Protein AF-A0A7W8VL19-F1 (afdb_monomer)

Radius of gyration: 22.18 Å; Cα contacts (8 Å, |Δi|>4): 598; chains: 1; bounding box: 54×38×77 Å

Nearest PDB structures (foldseek):
  8dba-assembly1_C  TM=4.260E-01  e=3.107E+00  Cereibacter sphaeroides
  1mo6-assembly1_A  TM=2.796E-01  e=3.107E+00  Mycobacterium tuberculosis
  5uyz-assembly1_D  TM=1.773E-01  e=1.493E+00  Homo sapiens
  8dba-assembly1_G  TM=2.409E-01  e=7.767E+00  Cereibacter sphaeroides

Mean predicted aligned error: 8.34 Å

Structure (mmCIF, N/CA/C/O backbone):
data_AF-A0A7W8VL19-F1
#
_entry.id   AF-A0A7W8VL19-F1
#
loop_
_atom_site.group_PDB
_atom_site.id
_atom_site.type_symbol
_atom_site.label_atom_id
_atom_site.label_alt_id
_atom_site.label_comp_id
_atom_site.label_asym_id
_atom_site.label_entity_id
_atom_site.label_seq_id
_atom_site.pdbx_PDB_ins_code
_atom_site.Cartn_x
_atom_site.Cartn_y
_atom_site.Cartn_z
_atom_site.occupancy
_atom_site.B_iso_or_equiv
_atom_site.auth_seq_id
_atom_site.auth_comp_id
_atom_site.auth_asym_id
_atom_site.auth_atom_id
_atom_site.pdbx_PDB_model_num
ATOM 1 N N . MET A 1 1 ? 2.008 2.582 23.473 1.00 73.75 1 MET A N 1
ATOM 2 C CA . MET A 1 1 ? 0.854 2.628 22.548 1.00 73.75 1 MET A CA 1
ATOM 3 C C . MET A 1 1 ? 0.306 4.042 22.503 1.00 73.75 1 MET A C 1
ATOM 5 O O . MET A 1 1 ? 0.001 4.581 23.560 1.00 73.75 1 MET A O 1
ATOM 9 N N . LYS A 1 2 ? 0.207 4.642 21.311 1.00 88.06 2 LYS A N 1
ATOM 10 C CA . LYS A 1 2 ? -0.268 6.025 21.122 1.00 88.06 2 LYS A CA 1
ATOM 11 C C . LYS A 1 2 ? -1.699 6.107 20.578 1.00 88.06 2 LYS A C 1
ATOM 13 O O . LYS A 1 2 ? -2.351 7.129 20.761 1.00 88.06 2 LYS A O 1
ATOM 18 N N . LEU A 1 3 ? -2.169 5.049 19.917 1.00 96.06 3 LEU A N 1
ATOM 19 C CA . LEU A 1 3 ? -3.469 4.977 19.251 1.00 96.06 3 LEU A CA 1
ATOM 20 C C . LEU A 1 3 ? -4.121 3.616 19.519 1.00 96.06 3 LEU A C 1
ATOM 22 O O . LEU A 1 3 ? -3.469 2.582 19.360 1.00 96.06 3 LEU A O 1
ATOM 26 N N . LEU A 1 4 ? -5.394 3.610 19.912 1.00 97.31 4 LEU A N 1
ATOM 27 C CA . LEU A 1 4 ? -6.169 2.394 20.160 1.00 97.31 4 LEU A CA 1
ATOM 28 C C . LEU A 1 4 ? -7.223 2.180 19.070 1.00 97.31 4 LEU A C 1
ATOM 30 O O . LEU A 1 4 ? -7.974 3.090 18.728 1.00 97.31 4 LEU A O 1
ATOM 34 N N . VAL A 1 5 ? -7.333 0.958 18.558 1.00 97.88 5 VAL A N 1
ATOM 35 C CA . VAL A 1 5 ? -8.361 0.602 17.574 1.00 97.88 5 VAL A CA 1
ATOM 36 C C . VAL A 1 5 ? -9.250 -0.494 18.111 1.00 97.88 5 VAL A C 1
ATOM 38 O O . VAL A 1 5 ? -8.765 -1.556 18.502 1.00 97.88 5 VAL A O 1
ATOM 41 N N . TYR A 1 6 ? -10.557 -0.262 18.085 1.00 98.25 6 TYR A N 1
ATOM 42 C CA . TYR A 1 6 ? -11.499 -1.354 18.260 1.00 98.25 6 TYR A CA 1
ATOM 43 C C . TYR A 1 6 ? -11.655 -2.137 16.964 1.00 98.25 6 TYR A C 1
ATOM 45 O O . TYR A 1 6 ? -11.954 -1.552 15.919 1.00 98.25 6 TYR A O 1
ATOM 53 N N . VAL A 1 7 ? -11.542 -3.459 17.067 1.00 98.19 7 VAL A N 1
ATOM 54 C CA . VAL A 1 7 ? -11.954 -4.399 16.024 1.00 98.19 7 VAL A CA 1
ATOM 55 C C . VAL A 1 7 ? -12.760 -5.538 16.653 1.00 98.19 7 VAL A C 1
ATOM 57 O O . VAL A 1 7 ? -12.358 -6.046 17.695 1.00 98.19 7 VAL A O 1
ATOM 60 N N . PRO A 1 8 ? -13.872 -5.990 16.048 1.00 96.75 8 PRO A N 1
ATOM 61 C CA . PRO A 1 8 ? -14.699 -7.051 16.633 1.00 96.75 8 PRO A CA 1
ATOM 62 C C . PRO A 1 8 ? -13.986 -8.410 16.647 1.00 96.75 8 PRO A C 1
ATOM 64 O O . PRO A 1 8 ? -14.242 -9.246 17.507 1.00 96.75 8 PRO A O 1
ATOM 67 N N . LEU A 1 9 ? -13.073 -8.619 15.698 1.00 97.38 9 LEU A N 1
ATOM 68 C CA . LEU A 1 9 ? -12.217 -9.791 15.605 1.00 97.38 9 LEU A CA 1
ATOM 69 C C . LEU A 1 9 ? -10.841 -9.343 15.120 1.00 97.38 9 LEU A C 1
ATOM 71 O O . LEU A 1 9 ? -10.727 -8.714 14.072 1.00 97.38 9 LEU A O 1
ATOM 75 N N . LEU A 1 10 ? -9.793 -9.670 15.874 1.00 97.94 10 LEU A N 1
ATOM 76 C CA . LEU A 1 10 ? -8.425 -9.301 15.525 1.00 97.94 10 LEU A CA 1
ATOM 77 C C . LEU A 1 10 ? -7.753 -10.406 14.699 1.00 97.94 10 LEU A C 1
ATOM 79 O O . LEU A 1 10 ? -7.238 -11.380 15.249 1.00 97.94 10 LEU A O 1
ATOM 83 N N . THR A 1 11 ? -7.715 -10.232 13.378 1.00 98.25 11 THR A N 1
ATOM 84 C CA . THR A 1 11 ? -7.104 -11.187 12.438 1.00 98.25 11 THR A CA 1
ATOM 85 C C . THR A 1 11 ? -5.649 -10.836 12.091 1.00 98.25 11 THR A C 1
ATOM 87 O O . THR A 1 11 ? -5.214 -9.693 12.292 1.00 98.25 11 THR A O 1
ATOM 90 N N . PRO A 1 12 ? -4.869 -11.782 11.528 1.00 98.19 12 PRO A N 1
ATOM 91 C CA . PRO A 1 12 ? -3.540 -11.489 10.991 1.00 98.19 12 PRO A CA 1
ATOM 92 C C . PRO A 1 12 ? -3.544 -10.400 9.905 1.00 98.19 12 PRO A C 1
ATOM 94 O O . PRO A 1 12 ? -2.650 -9.551 9.907 1.00 98.19 12 PRO A O 1
ATOM 97 N N . ARG A 1 13 ? -4.578 -10.356 9.050 1.00 98.38 13 ARG A N 1
ATOM 98 C CA . ARG A 1 13 ? -4.758 -9.336 7.999 1.00 98.38 13 ARG A CA 1
ATOM 99 C C . ARG A 1 13 ? -4.938 -7.936 8.583 1.00 98.38 13 ARG A C 1
ATOM 101 O O . ARG A 1 13 ? -4.255 -7.007 8.158 1.00 98.38 13 ARG A O 1
ATOM 108 N N . ILE A 1 14 ? -5.781 -7.794 9.612 1.00 98.62 14 ILE A N 1
ATOM 109 C CA . ILE A 1 14 ? -5.956 -6.527 10.343 1.00 98.62 14 ILE A CA 1
ATOM 110 C C . ILE A 1 14 ? -4.632 -6.097 10.970 1.00 98.62 14 ILE A C 1
ATOM 112 O O . ILE A 1 14 ? -4.164 -4.991 10.712 1.00 98.62 14 ILE A O 1
ATOM 116 N N . LYS A 1 15 ? -3.983 -6.977 11.747 1.00 98.25 15 LYS A N 1
ATOM 117 C CA . LYS A 1 15 ? -2.690 -6.654 12.372 1.00 98.25 15 LYS A CA 1
ATOM 118 C C . LYS A 1 15 ? -1.673 -6.183 11.336 1.00 98.25 15 LYS A C 1
ATOM 120 O O . LYS A 1 15 ? -0.971 -5.208 11.584 1.00 98.25 15 LYS A O 1
ATOM 125 N N . TYR A 1 16 ? -1.599 -6.860 10.193 1.00 98.62 16 TYR A N 1
ATOM 126 C CA . TYR A 1 16 ? -0.672 -6.540 9.116 1.00 98.62 16 TYR A CA 1
ATOM 127 C C . TYR A 1 16 ? -0.919 -5.149 8.520 1.00 98.62 16 TYR A C 1
ATOM 129 O O . TYR A 1 16 ? -0.022 -4.309 8.551 1.00 98.62 16 TYR A O 1
ATOM 137 N N . VAL A 1 17 ? -2.137 -4.884 8.046 1.00 98.62 17 VAL A N 1
ATOM 138 C CA . VAL A 1 17 ? -2.488 -3.638 7.344 1.00 98.62 17 VAL A CA 1
ATOM 139 C C . VAL A 1 17 ? -2.381 -2.427 8.259 1.00 98.62 17 VAL A C 1
ATOM 141 O O . VAL A 1 17 ? -1.813 -1.404 7.884 1.00 98.62 17 VAL A O 1
ATOM 144 N N . PHE A 1 18 ? -2.902 -2.546 9.479 1.00 98.69 18 PHE A N 1
ATOM 145 C CA . PHE A 1 18 ? -2.854 -1.457 10.445 1.00 98.69 18 PHE A CA 1
ATOM 146 C C . PHE A 1 18 ? -1.419 -1.203 10.913 1.00 98.69 18 PHE A C 1
ATOM 148 O O . PHE A 1 18 ? -1.025 -0.048 11.031 1.00 98.69 18 PHE A O 1
ATOM 155 N N . SER A 1 19 ? -0.601 -2.246 11.109 1.00 98.00 19 SER A N 1
ATOM 156 C CA . SER A 1 19 ? 0.826 -2.037 11.397 1.00 98.00 19 SER A CA 1
ATOM 157 C C . SER A 1 19 ? 1.522 -1.313 10.250 1.00 98.00 19 SER A C 1
ATOM 159 O O . SER A 1 19 ? 2.287 -0.390 10.503 1.00 98.00 19 SER A O 1
ATOM 161 N N . PHE A 1 20 ? 1.229 -1.682 9.003 1.00 98.56 20 PHE A N 1
ATOM 162 C CA . PHE A 1 20 ? 1.838 -1.031 7.852 1.00 98.56 20 PHE A CA 1
ATOM 163 C C . PHE A 1 20 ? 1.470 0.455 7.769 1.00 98.56 20 PHE A C 1
ATOM 165 O O . PHE A 1 20 ? 2.345 1.315 7.724 1.00 98.56 20 PHE A O 1
ATOM 172 N N . ILE A 1 21 ? 0.181 0.790 7.842 1.00 98.69 21 ILE A N 1
ATOM 173 C CA . ILE A 1 21 ? -0.259 2.190 7.786 1.00 98.69 21 ILE A CA 1
ATOM 174 C C . ILE A 1 21 ? 0.276 2.980 8.987 1.00 98.69 21 ILE A C 1
ATOM 176 O O . ILE A 1 21 ? 0.877 4.039 8.817 1.00 98.69 21 ILE A O 1
ATOM 180 N N . PHE A 1 22 ? 0.085 2.493 10.213 1.00 98.06 22 PHE A N 1
ATOM 181 C CA . PHE A 1 22 ? 0.367 3.296 11.402 1.00 98.06 22 PHE A CA 1
ATOM 182 C C . PHE A 1 22 ? 1.832 3.238 11.831 1.00 98.06 22 PHE A C 1
ATOM 184 O O . PHE A 1 22 ? 2.439 4.290 12.031 1.00 98.06 22 PHE A O 1
ATOM 191 N N . ASN A 1 23 ? 2.435 2.053 11.904 1.00 96.44 23 ASN A N 1
ATOM 192 C CA . ASN A 1 23 ? 3.823 1.918 12.347 1.00 96.44 23 ASN A CA 1
ATOM 193 C C . ASN A 1 23 ? 4.802 2.227 11.208 1.00 96.44 23 ASN A C 1
ATOM 195 O O . ASN A 1 23 ? 5.759 2.973 11.416 1.00 96.44 23 ASN A O 1
ATOM 199 N N . ASP A 1 24 ? 4.572 1.687 10.007 1.00 95.56 24 ASP A N 1
ATOM 200 C CA . ASP A 1 24 ? 5.549 1.792 8.917 1.00 95.56 24 ASP A CA 1
ATOM 201 C C . ASP A 1 24 ? 5.391 3.102 8.138 1.00 95.56 24 ASP A C 1
ATOM 203 O O . ASP A 1 24 ? 6.400 3.781 7.893 1.00 95.56 24 ASP A O 1
ATOM 207 N N . ILE A 1 25 ? 4.152 3.504 7.814 1.00 97.12 25 ILE A N 1
ATOM 208 C CA . ILE A 1 25 ? 3.877 4.750 7.094 1.00 97.12 25 ILE A CA 1
ATOM 209 C C . ILE A 1 25 ? 3.850 5.968 8.019 1.00 97.12 25 ILE A C 1
ATOM 211 O O . ILE A 1 25 ? 4.594 6.921 7.804 1.00 97.12 25 ILE A O 1
ATOM 215 N N . LEU A 1 26 ? 3.019 5.948 9.055 1.00 96.75 26 LEU A N 1
ATOM 216 C CA . LEU A 1 26 ? 2.783 7.122 9.897 1.00 96.75 26 LEU A CA 1
ATOM 217 C C . LEU A 1 26 ? 3.714 7.222 11.110 1.00 96.75 26 LEU A C 1
ATOM 219 O O . LEU A 1 26 ? 3.693 8.234 11.811 1.00 96.75 26 LEU A O 1
ATOM 223 N N . LYS A 1 27 ? 4.546 6.201 11.350 1.00 95.56 27 LYS A N 1
ATOM 224 C CA . LYS A 1 27 ? 5.489 6.129 12.475 1.00 95.56 27 LYS A CA 1
ATOM 225 C C . LYS A 1 27 ? 4.823 6.440 13.826 1.00 95.56 27 LYS A C 1
ATOM 227 O O . LYS A 1 27 ? 5.337 7.230 14.622 1.00 95.56 27 LYS A O 1
ATOM 232 N N . THR A 1 28 ? 3.666 5.827 14.072 1.00 95.38 28 THR A N 1
ATOM 233 C CA . THR A 1 28 ? 2.913 5.907 15.327 1.00 95.38 28 THR A CA 1
ATOM 234 C C . THR A 1 28 ? 2.535 4.518 15.824 1.00 95.38 28 THR A C 1
ATOM 236 O O . THR A 1 28 ? 2.167 3.655 15.035 1.00 95.38 28 THR A O 1
ATOM 239 N N . GLU A 1 29 ? 2.629 4.297 17.134 1.00 95.25 29 GLU A N 1
ATOM 240 C CA . GLU A 1 29 ? 2.303 3.007 17.738 1.00 95.25 29 GLU A CA 1
ATOM 241 C C . GLU A 1 29 ? 0.796 2.807 17.849 1.00 95.25 29 GLU A C 1
ATOM 243 O O . GLU A 1 29 ? 0.110 3.536 18.577 1.00 95.25 29 GLU A O 1
ATOM 248 N N . ILE A 1 30 ? 0.317 1.743 17.221 1.00 96.50 30 ILE A N 1
ATOM 249 C CA . ILE A 1 30 ? -1.062 1.284 17.324 1.00 96.50 30 ILE A CA 1
ATOM 250 C C . ILE A 1 30 ? -1.186 0.063 18.238 1.00 96.50 30 ILE A C 1
ATOM 252 O O . ILE A 1 30 ? -0.304 -0.796 18.277 1.00 96.50 30 ILE A O 1
ATOM 256 N N . GLY A 1 31 ? -2.317 -0.064 18.920 1.00 97.50 31 GLY A N 1
ATOM 257 C CA . GLY A 1 31 ? -2.770 -1.359 19.408 1.00 97.50 31 GLY A CA 1
ATOM 258 C C . GLY A 1 31 ? -4.272 -1.532 19.280 1.00 97.50 31 GLY A C 1
ATOM 259 O O . GLY A 1 31 ? -4.982 -0.676 18.752 1.00 97.50 31 GLY A O 1
ATOM 260 N N . PHE A 1 32 ? -4.735 -2.699 19.709 1.00 98.00 32 PHE A N 1
ATOM 261 C CA . PHE A 1 32 ? -6.048 -3.218 19.357 1.00 98.00 32 PHE A CA 1
ATOM 262 C C . PHE A 1 32 ? -6.810 -3.626 20.609 1.00 98.00 32 PHE A C 1
ATOM 264 O O . PHE A 1 32 ? -6.228 -4.206 21.523 1.00 98.00 32 PHE A O 1
ATOM 271 N N . SER A 1 33 ? -8.118 -3.393 20.609 1.00 97.06 33 SER A N 1
ATOM 272 C CA . SER A 1 33 ? -9.040 -3.980 21.574 1.00 97.06 33 SER A CA 1
ATOM 273 C C . SER A 1 33 ? -10.172 -4.693 20.843 1.00 97.06 33 SER A C 1
ATOM 275 O O . SER A 1 33 ? -10.694 -4.196 19.846 1.00 97.06 33 SER A O 1
ATOM 277 N N . VAL A 1 34 ? -10.541 -5.864 21.357 1.00 97.62 34 VAL A N 1
ATOM 278 C CA . VAL A 1 34 ? -11.742 -6.612 20.948 1.00 97.62 34 VAL A CA 1
ATOM 279 C C . VAL A 1 34 ? -12.872 -6.481 21.973 1.00 97.62 34 VAL A C 1
ATOM 281 O O . VAL A 1 34 ? -13.989 -6.934 21.741 1.00 97.62 34 VAL A O 1
ATOM 284 N N . ASN A 1 35 ? -12.599 -5.837 23.112 1.00 96.94 35 ASN A N 1
ATOM 285 C CA . ASN A 1 35 ? -13.546 -5.644 24.198 1.00 96.94 35 ASN A CA 1
ATOM 286 C C . ASN A 1 35 ? -14.113 -4.223 24.140 1.00 96.94 35 ASN A C 1
ATOM 288 O O . ASN A 1 35 ? -13.409 -3.238 24.358 1.00 96.94 35 ASN A O 1
ATOM 292 N N . ILE A 1 36 ? -15.417 -4.119 23.881 1.00 96.12 36 ILE A N 1
ATOM 293 C CA . ILE A 1 36 ? -16.108 -2.830 23.767 1.00 96.12 36 ILE A CA 1
ATOM 294 C C . ILE A 1 36 ? -15.986 -2.014 25.061 1.00 96.12 36 ILE A C 1
ATOM 296 O O . ILE A 1 36 ? -15.777 -0.808 24.988 1.00 96.12 36 ILE A O 1
ATOM 300 N N . ARG A 1 37 ? -16.078 -2.642 26.244 1.00 95.12 37 ARG A N 1
ATOM 301 C CA . ARG A 1 37 ? -16.010 -1.915 27.524 1.00 95.12 37 ARG A CA 1
ATOM 302 C C . ARG A 1 37 ? -14.638 -1.283 27.728 1.00 95.12 37 ARG A C 1
ATOM 304 O O . ARG A 1 37 ? -14.566 -0.096 28.024 1.00 95.12 37 ARG A O 1
ATOM 311 N N . GLU A 1 38 ? -13.574 -2.049 27.500 1.00 94.25 38 GLU A N 1
ATOM 312 C CA . GLU A 1 38 ? -12.193 -1.551 27.581 1.00 94.25 38 GLU A CA 1
ATOM 313 C C . GLU A 1 38 ? -11.944 -0.425 26.573 1.00 94.25 38 GLU A C 1
ATOM 315 O O . GLU A 1 38 ? -11.345 0.595 26.909 1.00 94.25 38 GLU A O 1
ATOM 320 N N . PHE A 1 39 ? -12.439 -0.580 25.340 1.00 96.25 39 PHE A N 1
ATOM 321 C CA . PHE A 1 39 ? -12.317 0.450 24.315 1.00 96.25 39 PHE A CA 1
ATOM 322 C C . PHE A 1 39 ? -13.035 1.744 24.711 1.00 96.25 39 PHE A C 1
ATOM 324 O O . PHE A 1 39 ? -12.442 2.820 24.637 1.00 96.25 39 PHE A O 1
ATOM 331 N N . VAL A 1 40 ? -14.288 1.659 25.166 1.00 94.56 40 VAL A N 1
ATOM 332 C CA . VAL A 1 40 ? -15.090 2.826 25.565 1.00 94.56 40 VAL A CA 1
ATOM 333 C C . VAL A 1 40 ? -14.472 3.537 26.771 1.00 94.56 40 VAL A C 1
ATOM 335 O O . VAL A 1 40 ? -14.394 4.762 26.758 1.00 94.56 40 VAL A O 1
ATOM 338 N N . GLN A 1 41 ? -13.955 2.796 27.755 1.00 94.75 41 GLN A N 1
ATOM 339 C CA . GLN A 1 41 ? -13.314 3.353 28.954 1.00 94.75 41 GLN A CA 1
ATOM 340 C C . GLN A 1 41 ? -11.916 3.943 28.705 1.00 94.75 41 GLN A C 1
ATOM 342 O O . GLN A 1 41 ? -11.399 4.660 29.556 1.00 94.75 41 GLN A O 1
ATOM 347 N N . SER A 1 42 ? -11.279 3.648 27.568 1.00 94.44 42 SER A N 1
ATOM 348 C CA . SER A 1 42 ? -9.935 4.153 27.273 1.00 94.44 42 SER A CA 1
ATOM 349 C C . SER A 1 42 ? -9.922 5.658 26.982 1.00 94.44 42 SER A C 1
ATOM 351 O O . SER A 1 42 ? -10.664 6.135 26.125 1.00 94.44 42 SER A O 1
ATOM 353 N N . GLU A 1 43 ? -9.010 6.381 27.628 1.00 93.75 43 GLU A N 1
ATOM 354 C CA . GLU A 1 43 ? -8.717 7.808 27.396 1.00 93.75 43 GLU A CA 1
ATOM 355 C C . GLU A 1 43 ? -7.767 8.041 26.200 1.00 93.75 43 GLU A C 1
ATOM 357 O O . GLU A 1 43 ? -7.486 9.177 25.821 1.00 93.75 43 GLU A O 1
ATOM 362 N N . LEU A 1 44 ? -7.222 6.974 25.602 1.00 94.81 44 LEU A N 1
ATOM 363 C CA . LEU A 1 44 ? -6.295 7.102 24.478 1.00 94.81 44 LEU A CA 1
ATOM 364 C C . LEU A 1 44 ? -7.012 7.635 23.227 1.00 94.81 44 LEU A C 1
ATOM 366 O O . LEU A 1 44 ? -8.188 7.315 23.018 1.00 94.81 44 LEU A O 1
ATOM 370 N N . PRO A 1 45 ? -6.299 8.350 22.329 1.00 96.62 45 PRO A N 1
ATOM 371 C CA . PRO A 1 45 ? -6.764 8.557 20.963 1.00 96.62 45 PRO A CA 1
ATOM 372 C C . PRO A 1 45 ? -7.211 7.222 20.374 1.00 96.62 45 PRO A C 1
ATOM 374 O O . PRO A 1 45 ? -6.464 6.237 20.427 1.00 96.62 45 PRO A O 1
ATOM 377 N N . LYS A 1 46 ? -8.443 7.168 19.863 1.00 96.44 46 LYS A N 1
ATOM 378 C CA . LYS A 1 46 ? -9.057 5.897 19.486 1.00 96.44 46 LYS A CA 1
ATOM 379 C C . LYS A 1 46 ? -10.054 6.006 18.345 1.00 96.44 46 LYS A C 1
ATOM 381 O O . LYS A 1 46 ? -10.703 7.031 18.163 1.00 96.44 46 LYS A O 1
ATOM 386 N N . PHE A 1 47 ? -10.185 4.935 17.575 1.00 98.00 47 PHE A N 1
ATOM 387 C CA . PHE A 1 47 ? -11.181 4.840 16.511 1.00 98.00 47 PHE A CA 1
ATOM 388 C C . PHE A 1 47 ? -11.684 3.402 16.350 1.00 98.00 47 PHE A C 1
ATOM 390 O O . PHE A 1 47 ? -11.090 2.451 16.861 1.00 98.00 47 PHE A O 1
ATOM 397 N N . CYS A 1 48 ? -12.807 3.243 15.660 1.00 98.06 48 CYS A N 1
ATOM 398 C CA . CYS A 1 48 ? -13.479 1.964 15.472 1.00 98.06 48 CYS A CA 1
ATOM 399 C C . CYS A 1 48 ? -13.334 1.486 14.021 1.00 98.06 48 CYS A C 1
ATOM 401 O O . CYS A 1 48 ? -13.595 2.254 13.093 1.00 98.06 48 CYS A O 1
ATOM 403 N N . TYR A 1 49 ? -12.959 0.219 13.828 1.00 98.56 49 TYR A N 1
ATOM 404 C CA . TYR A 1 49 ? -13.046 -0.471 12.542 1.00 98.56 49 TYR A CA 1
ATOM 405 C C . TYR A 1 49 ? -13.924 -1.721 12.671 1.00 98.56 49 TYR A C 1
ATOM 407 O O . TYR A 1 49 ? -13.517 -2.734 13.242 1.00 98.56 49 TYR A O 1
ATOM 415 N N . ALA A 1 50 ? -15.156 -1.641 12.168 1.00 98.00 50 ALA A N 1
ATOM 416 C CA . ALA A 1 50 ? -16.170 -2.686 12.330 1.00 98.00 50 ALA A CA 1
ATOM 417 C C . ALA A 1 50 ? -17.280 -2.575 11.267 1.00 98.00 50 ALA A C 1
ATOM 419 O O . ALA A 1 50 ? -17.311 -1.638 10.473 1.00 98.00 50 ALA A O 1
ATOM 420 N N . ALA A 1 51 ? -18.222 -3.522 11.243 1.00 97.19 51 ALA A N 1
ATOM 421 C CA . ALA A 1 51 ? -19.382 -3.455 10.342 1.00 97.19 51 ALA A CA 1
ATOM 422 C C . ALA A 1 51 ? -20.370 -2.326 10.712 1.00 97.19 51 ALA A C 1
ATOM 424 O O . ALA A 1 51 ? -21.064 -1.792 9.839 1.00 97.19 51 ALA A O 1
ATOM 425 N N . GLN A 1 52 ? -20.427 -1.970 12.001 1.00 95.94 52 GLN A N 1
ATOM 426 C CA . GLN A 1 52 ? -21.277 -0.927 12.578 1.00 95.94 52 GLN A CA 1
ATOM 427 C C . GLN A 1 52 ? -20.483 -0.111 13.611 1.00 95.94 52 GLN A C 1
ATOM 429 O O . GLN A 1 52 ? -19.578 -0.672 14.234 1.00 95.94 52 GLN A O 1
ATOM 434 N N . PRO A 1 53 ? -20.804 1.181 13.802 1.00 95.31 53 PRO A N 1
ATOM 435 C CA . PRO A 1 53 ? -20.176 1.995 14.836 1.00 95.31 53 PRO A CA 1
ATOM 436 C C . PRO A 1 53 ? -20.565 1.507 16.237 1.00 95.31 53 PRO A C 1
ATOM 438 O O . PRO A 1 53 ? -21.656 0.975 16.436 1.00 95.31 53 PRO A O 1
ATOM 441 N N . ILE A 1 54 ? -19.676 1.719 17.208 1.00 91.25 54 ILE A N 1
ATOM 442 C CA . ILE A 1 54 ? -19.967 1.485 18.633 1.00 91.25 54 ILE A CA 1
ATOM 443 C C . ILE A 1 54 ? -20.660 2.707 19.246 1.00 91.25 54 ILE A C 1
ATOM 445 O O . ILE A 1 54 ? -21.619 2.558 19.999 1.00 91.25 54 ILE A O 1
ATOM 449 N N . GLY A 1 55 ? -20.170 3.903 18.923 1.00 86.44 55 GLY A N 1
ATOM 450 C CA . GLY A 1 55 ? -20.628 5.165 19.487 1.00 86.44 55 GLY A CA 1
ATOM 451 C C . GLY A 1 55 ? -20.301 6.344 18.572 1.00 86.44 55 GLY A C 1
ATOM 452 O O . GLY A 1 55 ? -20.356 6.226 17.347 1.00 86.44 55 GLY A O 1
ATOM 453 N N . GLY A 1 56 ? -19.994 7.495 19.174 1.00 84.19 56 GLY A N 1
ATOM 454 C CA . GLY A 1 56 ? -19.663 8.739 18.466 1.00 84.19 56 GLY A CA 1
ATOM 455 C C . GLY A 1 56 ? -18.196 8.868 18.045 1.00 84.19 56 GLY A C 1
ATOM 456 O O . GLY A 1 56 ? -17.786 9.938 17.600 1.00 84.19 56 GLY A O 1
ATOM 457 N N . GLU A 1 57 ? -17.382 7.827 18.225 1.00 88.75 57 GLU A N 1
ATOM 458 C CA . GLU A 1 57 ? -15.976 7.838 17.834 1.00 88.75 57 GLU A CA 1
ATOM 459 C C . GLU A 1 57 ? -15.802 7.866 16.312 1.00 88.75 57 GLU A C 1
ATOM 461 O O . GLU A 1 57 ? -16.691 7.506 15.537 1.00 88.75 57 GLU A O 1
ATOM 466 N N . LEU A 1 58 ? -14.596 8.234 15.874 1.00 95.94 58 LEU A N 1
ATOM 467 C CA . LEU A 1 58 ? -14.208 8.095 14.477 1.00 95.94 58 LEU A CA 1
ATOM 468 C C . LEU A 1 58 ? -14.392 6.630 14.041 1.00 95.94 58 LEU A C 1
ATOM 470 O O . LEU A 1 58 ? -13.828 5.716 14.647 1.00 95.94 58 LEU A O 1
ATOM 474 N N . PHE A 1 59 ? -15.192 6.409 13.000 1.00 98.19 59 PHE A N 1
ATOM 475 C CA . PHE A 1 59 ? -15.620 5.078 12.576 1.00 98.19 59 PHE A CA 1
ATOM 476 C C . PHE A 1 59 ? -15.268 4.811 11.114 1.00 98.19 59 PHE A C 1
ATOM 478 O O . PHE A 1 59 ? -15.639 5.577 10.225 1.00 98.19 59 PHE A O 1
ATOM 485 N N . PHE A 1 60 ? -14.611 3.682 10.864 1.00 98.62 60 PHE A N 1
ATOM 486 C CA . PHE A 1 60 ? -14.322 3.167 9.532 1.00 98.62 60 PHE A CA 1
ATOM 487 C C . PHE A 1 60 ? -15.059 1.849 9.333 1.00 98.62 60 PHE A C 1
ATOM 489 O O . PHE A 1 60 ? -14.873 0.889 10.085 1.00 98.62 60 PHE A O 1
ATOM 496 N N . LYS A 1 61 ? -15.903 1.795 8.307 1.00 98.62 61 LYS A N 1
ATOM 497 C CA . LYS A 1 61 ? -16.702 0.605 8.037 1.00 98.62 61 LYS A CA 1
ATOM 498 C C . LYS A 1 61 ? -15.869 -0.486 7.373 1.00 98.62 61 LYS A C 1
ATOM 500 O O . LYS A 1 61 ? -15.217 -0.238 6.363 1.00 98.62 61 LYS A O 1
ATOM 505 N N . SER A 1 62 ? -15.950 -1.696 7.920 1.00 98.31 62 SER A N 1
ATOM 506 C CA . SER A 1 62 ? -15.349 -2.891 7.331 1.00 98.31 62 SER A CA 1
ATOM 507 C C . SER A 1 62 ? -16.250 -3.506 6.261 1.00 98.31 62 SER A C 1
ATOM 509 O O . SER A 1 62 ? -17.452 -3.682 6.474 1.00 98.31 62 SER A O 1
ATOM 511 N N . THR A 1 63 ? -15.649 -3.877 5.133 1.00 97.75 63 THR A N 1
ATOM 512 C CA . THR A 1 63 ? -16.261 -4.680 4.061 1.00 97.75 63 THR A CA 1
ATOM 513 C C . THR A 1 63 ? -16.136 -6.186 4.282 1.00 97.75 63 THR A C 1
ATOM 515 O O . THR A 1 63 ? -16.753 -6.953 3.553 1.00 97.75 63 THR A O 1
ATOM 518 N N . GLY A 1 64 ? -15.380 -6.622 5.295 1.00 97.00 64 GLY A N 1
ATOM 519 C CA . GLY A 1 64 ? -15.235 -8.035 5.656 1.00 97.00 64 GLY A CA 1
ATOM 520 C C . GLY A 1 64 ? -13.987 -8.728 5.106 1.00 97.00 64 GLY A C 1
ATOM 521 O O . GLY A 1 64 ? -13.551 -9.692 5.726 1.00 97.00 64 GLY A O 1
ATOM 522 N N . LEU A 1 65 ? -13.327 -8.203 4.063 1.00 98.06 65 LEU A N 1
ATOM 523 C CA . LEU A 1 65 ? -12.141 -8.835 3.448 1.00 98.06 65 LEU A CA 1
ATOM 524 C C . LEU A 1 65 ? -11.030 -9.174 4.462 1.00 98.06 65 LEU A C 1
ATOM 526 O O . LEU A 1 65 ? -10.354 -10.203 4.364 1.00 98.06 65 LEU A O 1
ATOM 530 N N . LEU A 1 66 ? -10.823 -8.305 5.455 1.00 98.44 66 LEU A N 1
ATOM 531 C CA . LEU A 1 66 ? -9.800 -8.509 6.485 1.00 98.44 66 LEU A CA 1
ATOM 532 C C . LEU A 1 66 ? -10.193 -9.561 7.535 1.00 98.44 66 LEU A C 1
ATOM 534 O O . LEU A 1 66 ? -9.347 -9.959 8.332 1.00 98.44 66 LEU A O 1
ATOM 538 N N . LEU A 1 67 ? -11.451 -9.998 7.554 1.00 97.12 67 LEU A N 1
ATOM 539 C CA . LEU A 1 67 ? -11.974 -11.048 8.432 1.00 97.12 67 LEU A CA 1
ATOM 540 C C . LEU A 1 67 ? -11.9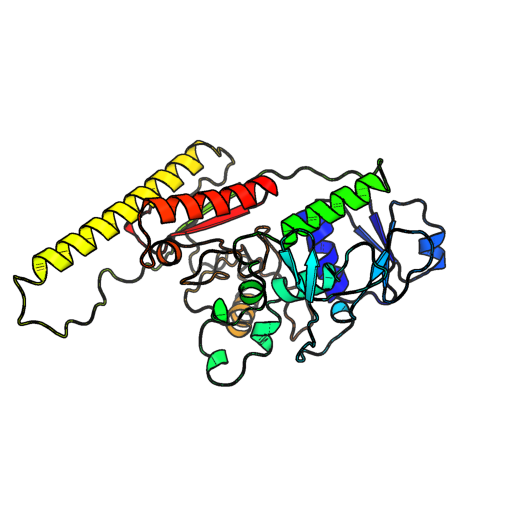68 -12.429 7.763 1.00 97.12 67 LEU A C 1
ATOM 542 O O . LEU A 1 67 ? -12.138 -13.441 8.437 1.00 97.12 67 LEU A O 1
ATOM 546 N N . GLU A 1 68 ? -11.784 -12.477 6.446 1.00 95.88 68 GLU A N 1
ATOM 547 C CA . GLU A 1 68 ? -11.742 -13.721 5.687 1.00 95.88 68 GLU A CA 1
ATOM 548 C C . GLU A 1 68 ? -10.423 -14.476 5.879 1.00 95.88 68 GLU A C 1
ATOM 550 O O . GLU A 1 68 ? -9.364 -13.879 6.066 1.00 95.88 68 GLU A O 1
ATOM 555 N N . HIS A 1 69 ? -10.479 -15.801 5.727 1.00 92.19 69 HIS A N 1
ATOM 556 C CA . HIS A 1 69 ? -9.297 -16.674 5.671 1.00 92.19 69 HIS A CA 1
ATOM 557 C C . HIS A 1 69 ? -9.106 -17.334 4.304 1.00 92.19 69 HIS A C 1
ATOM 559 O O . HIS A 1 69 ? -8.001 -17.742 3.956 1.00 92.19 69 HIS A O 1
ATOM 565 N N . LYS A 1 70 ? -10.177 -17.443 3.511 1.00 93.62 70 LYS A N 1
ATOM 566 C CA . LYS A 1 70 ? -10.113 -18.015 2.166 1.00 93.62 70 LYS A CA 1
ATOM 567 C C . LYS A 1 70 ? -9.643 -16.958 1.167 1.00 93.62 70 LYS A C 1
ATOM 569 O O . LYS A 1 70 ? -9.790 -15.757 1.392 1.00 93.62 70 LYS A O 1
ATOM 574 N N . ILE A 1 71 ? -9.051 -17.434 0.078 1.00 94.81 71 ILE A N 1
ATOM 575 C CA . ILE A 1 71 ? -8.759 -16.628 -1.105 1.00 94.81 71 ILE A CA 1
ATOM 576 C C . ILE A 1 71 ? -9.870 -16.937 -2.104 1.00 94.81 71 ILE A C 1
ATOM 578 O O . ILE A 1 71 ? -10.018 -18.089 -2.512 1.00 94.81 71 ILE A O 1
ATOM 582 N N . ALA A 1 72 ? -10.677 -15.939 -2.435 1.00 95.44 72 ALA A N 1
ATOM 583 C CA . ALA A 1 72 ? -11.826 -16.070 -3.320 1.00 95.44 72 ALA A CA 1
ATOM 584 C C . ALA A 1 72 ? -12.046 -14.762 -4.081 1.00 95.44 72 ALA A C 1
ATOM 586 O O . ALA A 1 72 ? -11.608 -13.705 -3.628 1.00 95.44 72 ALA A O 1
ATOM 587 N N . GLU A 1 73 ? -12.720 -14.835 -5.226 1.00 95.69 73 GLU A N 1
ATOM 588 C CA . GLU A 1 73 ? -13.115 -13.640 -5.971 1.00 95.69 73 GLU A CA 1
ATOM 589 C C . GLU A 1 73 ? -13.918 -12.679 -5.089 1.00 95.69 73 GLU A C 1
ATOM 591 O O . GLU A 1 73 ? -14.729 -13.093 -4.261 1.00 95.69 73 GLU A O 1
ATOM 596 N N . GLN A 1 74 ? -13.646 -11.387 -5.255 1.00 96.31 74 GLN A N 1
ATOM 597 C CA . GLN A 1 74 ? -14.210 -10.321 -4.437 1.00 96.31 74 GLN A CA 1
ATOM 598 C C . GLN A 1 74 ? -15.139 -9.462 -5.293 1.00 96.31 74 GLN A C 1
ATOM 600 O O . GLN A 1 74 ? -14.739 -8.966 -6.347 1.00 96.31 74 GLN A O 1
ATOM 605 N N . GLU A 1 75 ? -16.359 -9.217 -4.818 1.00 94.75 75 GLU A N 1
ATOM 606 C CA . GLU A 1 75 ? -17.275 -8.255 -5.440 1.00 94.75 75 GLU A CA 1
ATOM 607 C C . GLU A 1 75 ? -16.903 -6.821 -5.036 1.00 94.75 75 GLU A C 1
ATOM 609 O O . GLU A 1 75 ? -17.470 -6.218 -4.119 1.00 94.75 75 GLU A O 1
ATOM 614 N N . ILE A 1 76 ? -15.906 -6.255 -5.715 1.00 97.44 76 ILE A N 1
ATOM 615 C CA . ILE A 1 76 ? -15.361 -4.943 -5.363 1.00 97.44 76 ILE A CA 1
ATOM 616 C C . ILE A 1 76 ? -16.232 -3.827 -5.943 1.00 97.44 76 ILE A C 1
ATOM 618 O O . ILE A 1 76 ? -16.134 -3.459 -7.113 1.00 97.44 76 ILE A O 1
ATOM 622 N N . LYS A 1 77 ? -17.056 -3.225 -5.085 1.00 98.12 77 LYS A N 1
ATOM 623 C CA . LYS A 1 77 ? -17.793 -1.993 -5.405 1.00 98.12 77 LYS A CA 1
ATOM 624 C C . LYS A 1 77 ? -16.859 -0.787 -5.363 1.00 98.12 77 LYS A C 1
ATOM 626 O O . LYS A 1 77 ? -15.999 -0.702 -4.491 1.00 98.12 77 LYS A O 1
ATOM 631 N N . THR A 1 78 ? -17.058 0.171 -6.262 1.00 98.44 78 THR A N 1
ATOM 632 C CA . THR A 1 78 ? -16.236 1.389 -6.352 1.00 98.44 78 THR A CA 1
ATOM 633 C C . THR A 1 78 ? -17.037 2.644 -6.032 1.00 98.44 78 THR A C 1
ATOM 635 O O . THR A 1 78 ? -18.234 2.686 -6.301 1.00 98.44 78 THR A O 1
ATOM 638 N N . THR A 1 79 ? -16.368 3.683 -5.542 1.00 98.50 79 THR A N 1
ATOM 639 C CA . THR A 1 79 ? -16.933 5.027 -5.339 1.00 98.50 79 THR A CA 1
ATOM 640 C C . THR A 1 79 ? -15.925 6.090 -5.768 1.00 98.50 79 THR A C 1
ATOM 642 O O . THR A 1 79 ? -14.766 5.774 -6.040 1.00 98.50 79 THR A O 1
ATOM 645 N N . THR A 1 80 ? -16.346 7.349 -5.824 1.00 97.44 80 THR A N 1
ATOM 646 C CA . THR A 1 80 ? -15.444 8.494 -5.961 1.00 97.44 80 THR A CA 1
ATOM 647 C C . THR A 1 80 ? -14.960 8.974 -4.595 1.00 97.44 80 THR A C 1
ATOM 649 O O . THR A 1 80 ? -15.675 8.888 -3.591 1.00 97.44 80 THR A O 1
ATOM 652 N N . PHE A 1 81 ? -13.724 9.460 -4.553 1.00 95.88 81 PHE A N 1
ATOM 653 C CA . PHE A 1 81 ? -13.126 10.112 -3.398 1.00 95.88 81 PHE A CA 1
ATOM 654 C C . PHE A 1 81 ? -12.170 11.207 -3.887 1.00 95.88 81 PHE A C 1
ATOM 656 O O . PHE A 1 81 ? -11.087 10.915 -4.395 1.00 95.88 81 PHE A O 1
ATOM 663 N N . GLY A 1 82 ? -12.607 12.465 -3.776 1.00 91.69 82 GLY A N 1
ATOM 664 C CA . GLY A 1 82 ? -12.009 13.558 -4.546 1.00 91.69 82 GLY A CA 1
ATOM 665 C C . GLY A 1 82 ? -12.166 13.284 -6.043 1.00 91.69 82 GLY A C 1
ATOM 666 O O . GLY A 1 82 ? -13.236 12.854 -6.477 1.00 91.69 82 GLY A O 1
ATOM 667 N N . ASP A 1 83 ? -11.079 13.447 -6.792 1.00 90.00 83 ASP A N 1
ATOM 668 C CA . ASP A 1 83 ? -11.030 13.174 -8.235 1.00 90.00 83 ASP A CA 1
ATOM 669 C C . ASP A 1 83 ? -10.690 11.708 -8.566 1.00 90.00 83 ASP A C 1
ATOM 671 O O . ASP A 1 83 ? -10.695 11.305 -9.728 1.00 90.00 83 ASP A O 1
ATOM 675 N N . ALA A 1 84 ? -10.402 10.885 -7.552 1.00 93.75 84 ALA A N 1
ATOM 676 C CA . ALA A 1 84 ? -10.007 9.493 -7.730 1.00 93.75 84 ALA A CA 1
ATOM 677 C C . ALA A 1 84 ? -11.192 8.527 -7.593 1.00 93.75 84 ALA A C 1
ATOM 679 O O . ALA A 1 84 ? -12.116 8.729 -6.798 1.00 93.75 84 ALA A O 1
ATOM 680 N N . LYS A 1 85 ? -11.122 7.405 -8.318 1.00 97.81 85 LYS A N 1
ATOM 681 C CA . LYS A 1 85 ? -12.019 6.261 -8.131 1.00 97.81 85 LYS A CA 1
ATOM 682 C C . LYS A 1 85 ? -11.362 5.250 -7.194 1.00 97.81 85 LYS A C 1
ATOM 684 O O . LYS A 1 85 ? -10.240 4.818 -7.434 1.00 97.81 85 LYS A O 1
ATOM 689 N N . VAL A 1 86 ? -12.058 4.852 -6.133 1.00 98.38 86 VAL A N 1
ATOM 690 C CA . VAL A 1 86 ? -11.518 3.981 -5.075 1.00 98.38 86 VAL A CA 1
ATOM 691 C C . VAL A 1 86 ? -12.347 2.699 -4.912 1.00 98.38 86 VAL A C 1
ATOM 693 O O . VAL A 1 86 ? -13.565 2.729 -5.127 1.00 98.38 86 VAL A O 1
ATOM 696 N N . PRO A 1 87 ? -11.714 1.560 -4.568 1.00 98.56 87 PRO A N 1
ATOM 697 C CA . PRO A 1 87 ? -12.396 0.277 -4.396 1.00 98.56 87 PRO A CA 1
ATOM 698 C C . PRO A 1 87 ? -12.984 0.124 -2.988 1.00 98.56 87 PRO A C 1
ATOM 700 O O . PRO A 1 87 ? -12.677 0.911 -2.104 1.00 98.56 87 PRO A O 1
ATOM 703 N N . PHE A 1 88 ? -13.773 -0.930 -2.763 1.00 98.56 88 PHE A N 1
ATOM 704 C CA . PHE A 1 88 ? -14.393 -1.266 -1.473 1.00 98.56 88 PHE A CA 1
ATOM 705 C C . PHE A 1 88 ? -15.325 -0.171 -0.931 1.00 98.56 88 PHE A C 1
ATOM 707 O O . PHE A 1 88 ? -15.242 0.216 0.232 1.00 98.56 88 PHE A O 1
ATOM 714 N N . ALA A 1 89 ? -16.222 0.338 -1.777 1.00 98.69 89 ALA A N 1
ATOM 715 C CA . ALA A 1 89 ? -17.189 1.370 -1.406 1.00 98.69 89 ALA A CA 1
ATOM 716 C C . ALA A 1 89 ? -18.053 0.977 -0.191 1.00 98.69 89 ALA A C 1
ATOM 718 O O . ALA A 1 89 ? -18.602 -0.125 -0.124 1.00 98.69 89 ALA A O 1
ATOM 719 N N . VAL A 1 90 ? -18.226 1.917 0.741 1.00 98.50 90 VAL A N 1
ATOM 720 C CA . VAL A 1 90 ? -19.052 1.777 1.947 1.00 98.50 90 VAL A CA 1
ATOM 721 C C . VAL A 1 90 ? -19.872 3.043 2.198 1.00 98.50 90 VAL A C 1
ATOM 723 O O . VAL A 1 90 ? -19.548 4.131 1.736 1.00 98.50 90 VAL A O 1
ATOM 726 N N . GLN A 1 91 ? -20.943 2.912 2.977 1.00 97.25 91 GLN A N 1
ATOM 727 C CA . GLN A 1 91 ? -21.760 4.038 3.435 1.00 97.25 91 GLN A CA 1
ATOM 728 C C . GLN A 1 91 ? -21.663 4.183 4.954 1.00 97.25 91 GLN A C 1
ATOM 730 O O . GLN A 1 91 ? -21.391 3.203 5.652 1.00 97.25 91 GLN A O 1
ATOM 735 N N . LYS A 1 92 ? -21.971 5.384 5.466 1.00 95.94 92 LYS A N 1
ATOM 736 C CA . LYS A 1 92 ? -21.995 5.693 6.910 1.00 95.94 92 LYS A CA 1
ATOM 737 C C . LYS A 1 92 ? -20.656 5.381 7.595 1.00 95.94 92 LYS A C 1
ATOM 739 O O . LYS A 1 92 ? -20.610 4.701 8.611 1.00 95.94 92 LYS A O 1
ATOM 744 N N . SER A 1 93 ? -19.571 5.844 6.989 1.00 97.75 93 SER A N 1
ATOM 745 C CA . SER A 1 93 ? -18.183 5.644 7.411 1.00 97.75 93 SER A CA 1
ATOM 746 C C . SER A 1 93 ? -17.440 6.968 7.255 1.00 97.75 93 SER A C 1
ATOM 748 O O . SER A 1 93 ? -17.855 7.809 6.457 1.00 97.75 93 SER A O 1
ATOM 750 N N . ALA A 1 94 ? -16.350 7.162 7.994 1.00 97.81 94 ALA A N 1
ATOM 751 C CA . ALA A 1 94 ? -15.549 8.381 7.927 1.00 97.81 94 ALA A CA 1
ATOM 752 C C . ALA A 1 94 ? -14.888 8.592 6.549 1.00 97.81 94 ALA A C 1
ATOM 754 O O . ALA A 1 94 ? -14.603 9.724 6.167 1.00 97.81 94 ALA A O 1
ATOM 755 N N . LEU A 1 95 ? -14.681 7.508 5.795 1.00 98.19 95 LEU A N 1
ATOM 756 C CA . LEU A 1 95 ? -14.328 7.519 4.374 1.00 98.19 95 LEU A CA 1
ATOM 757 C C . LEU A 1 95 ? -15.406 6.784 3.567 1.00 98.19 95 LEU A C 1
ATOM 759 O O . LEU A 1 95 ? -15.997 5.833 4.090 1.00 98.19 95 LEU A O 1
ATOM 763 N N . PRO A 1 96 ? -15.634 7.151 2.290 1.00 98.31 96 PRO A N 1
ATOM 764 C CA . PRO A 1 96 ? -16.653 6.514 1.452 1.00 98.31 96 PRO A CA 1
ATOM 765 C C . PRO A 1 96 ? -16.253 5.101 0.986 1.00 98.31 96 PRO A C 1
ATOM 767 O O . PRO A 1 96 ? -16.984 4.452 0.243 1.00 98.31 96 PRO A O 1
ATOM 770 N N . PHE A 1 97 ? -15.095 4.603 1.414 1.00 98.81 97 PHE A N 1
ATOM 771 C CA . PHE A 1 97 ? -14.580 3.280 1.097 1.00 98.81 97 PHE A CA 1
ATOM 772 C C . PHE A 1 97 ? -13.824 2.682 2.288 1.00 98.81 97 PHE A C 1
ATOM 774 O O . PHE A 1 97 ? -13.356 3.404 3.174 1.00 98.81 97 PHE A O 1
ATOM 781 N N . ASP A 1 98 ? -13.707 1.358 2.312 1.00 98.81 98 ASP A N 1
ATOM 782 C CA . ASP A 1 98 ? -12.884 0.637 3.278 1.00 98.81 98 ASP A CA 1
ATOM 783 C C . ASP A 1 98 ? -11.413 0.707 2.854 1.00 98.81 98 ASP A C 1
ATOM 785 O O . ASP A 1 98 ? -10.882 -0.145 2.137 1.00 98.81 98 ASP A O 1
ATOM 789 N N . VAL A 1 99 ? -10.755 1.768 3.318 1.00 98.81 99 VAL A N 1
ATOM 790 C CA . VAL A 1 99 ? -9.338 2.051 3.065 1.00 98.81 99 VAL A CA 1
ATOM 791 C C . VAL A 1 99 ? -8.408 0.919 3.510 1.00 98.81 99 VAL A C 1
ATOM 793 O O . VAL A 1 99 ? -7.373 0.685 2.882 1.00 98.81 99 VAL A O 1
ATOM 796 N N . PHE A 1 100 ? -8.772 0.178 4.560 1.00 98.88 100 PHE A N 1
ATOM 797 C CA . PHE A 1 100 ? -7.948 -0.902 5.096 1.00 98.88 100 PHE A CA 1
ATOM 798 C C . PHE A 1 100 ? -8.072 -2.167 4.235 1.00 98.88 100 PHE A C 1
ATOM 800 O O . PHE A 1 100 ? -7.057 -2.795 3.926 1.00 98.88 100 PHE A O 1
ATOM 807 N N . ALA A 1 101 ? -9.277 -2.508 3.769 1.00 98.81 101 ALA A N 1
ATOM 808 C CA . ALA A 1 101 ? -9.468 -3.574 2.782 1.00 98.81 101 ALA A CA 1
ATOM 809 C C . ALA A 1 101 ? -8.788 -3.245 1.443 1.00 98.81 101 ALA A C 1
ATOM 811 O O . ALA A 1 101 ? -8.065 -4.086 0.906 1.00 98.81 101 ALA A O 1
ATOM 812 N N . ALA A 1 102 ? -8.934 -2.010 0.951 1.00 98.81 102 ALA A N 1
ATOM 813 C CA . ALA A 1 102 ? -8.267 -1.546 -0.267 1.00 98.81 102 ALA A CA 1
ATOM 814 C C . ALA A 1 102 ? -6.738 -1.674 -0.168 1.00 98.81 102 ALA A C 1
ATOM 816 O O . ALA A 1 102 ? -6.097 -2.244 -1.052 1.00 98.81 102 ALA A O 1
ATOM 817 N N . THR A 1 103 ? -6.167 -1.217 0.951 1.00 98.88 103 THR A N 1
ATOM 818 C CA . THR A 1 103 ? -4.732 -1.341 1.241 1.00 98.88 103 THR A CA 1
ATOM 819 C C . THR A 1 103 ? -4.285 -2.801 1.232 1.00 98.88 103 THR A C 1
ATOM 821 O O . THR A 1 103 ? -3.301 -3.142 0.580 1.00 98.88 103 THR A O 1
ATOM 824 N N . PHE A 1 104 ? -5.014 -3.689 1.913 1.00 98.75 104 PHE A N 1
ATOM 825 C CA . PHE A 1 104 ? -4.676 -5.111 1.940 1.00 98.75 104 PHE A CA 1
ATOM 826 C C . PHE A 1 104 ? -4.692 -5.750 0.557 1.00 98.75 104 PHE A C 1
ATOM 828 O O . PHE A 1 104 ? -3.767 -6.486 0.211 1.00 98.75 104 PHE A O 1
ATOM 835 N N . TYR A 1 105 ? -5.731 -5.466 -0.228 1.00 98.56 105 TYR A N 1
ATOM 836 C CA . TYR A 1 105 ? -5.905 -6.019 -1.565 1.00 98.56 105 TYR A CA 1
ATOM 837 C C . TYR A 1 105 ? -4.719 -5.662 -2.473 1.00 98.56 105 TYR A C 1
ATOM 839 O O . TYR A 1 105 ? -4.179 -6.530 -3.163 1.00 98.56 105 TYR A O 1
ATOM 847 N N . PHE A 1 106 ? -4.259 -4.408 -2.412 1.00 98.38 106 PHE A N 1
ATOM 848 C CA . PHE A 1 106 ? -3.108 -3.934 -3.182 1.00 98.38 106 PHE A CA 1
ATOM 849 C C . PHE A 1 106 ? -1.772 -4.477 -2.660 1.00 98.38 106 PHE A C 1
ATOM 851 O O . PHE A 1 106 ? -1.006 -5.017 -3.456 1.00 98.38 106 PHE A O 1
ATOM 858 N N . LEU A 1 107 ? -1.502 -4.421 -1.350 1.00 97.81 107 LEU A N 1
ATOM 859 C CA . LEU A 1 107 ? -0.227 -4.889 -0.778 1.00 97.81 107 LEU A CA 1
ATOM 860 C C . LEU A 1 107 ? -0.005 -6.388 -0.955 1.00 97.81 107 LEU A C 1
ATOM 862 O O . LEU A 1 107 ? 1.099 -6.832 -1.268 1.00 97.81 107 LEU A O 1
ATOM 866 N N . SER A 1 108 ? -1.057 -7.180 -0.746 1.00 96.94 108 SER A N 1
ATOM 867 C CA . SER A 1 108 ? -0.983 -8.636 -0.888 1.00 96.94 108 SER A CA 1
ATOM 868 C C . SER A 1 108 ? -0.974 -9.092 -2.346 1.00 96.94 108 SER A C 1
ATOM 870 O O . SER A 1 108 ? -0.742 -10.273 -2.604 1.00 96.94 108 SER A O 1
ATOM 872 N N . ARG A 1 109 ? -1.215 -8.172 -3.298 1.00 96.00 109 ARG A N 1
ATOM 873 C CA . ARG A 1 109 ? -1.461 -8.481 -4.713 1.00 96.00 109 ARG A CA 1
ATOM 874 C C . ARG A 1 109 ? -2.541 -9.560 -4.849 1.00 96.00 109 ARG A C 1
ATOM 876 O O . ARG A 1 109 ? -2.369 -10.530 -5.582 1.00 96.00 109 ARG A O 1
ATOM 883 N N . TYR A 1 110 ? -3.643 -9.390 -4.112 1.00 97.00 110 TYR A N 1
ATOM 884 C CA . TYR A 1 110 ? -4.697 -10.396 -3.937 1.00 97.00 110 TYR A CA 1
ATOM 885 C C . TYR A 1 110 ? -5.204 -10.959 -5.274 1.00 97.00 110 TYR A C 1
ATOM 887 O O . TYR A 1 110 ? -5.329 -12.170 -5.438 1.00 97.00 110 TYR A O 1
ATOM 895 N N . GLU A 1 111 ? -5.411 -10.082 -6.259 1.00 94.69 111 GLU A N 1
ATOM 896 C CA . GLU A 1 111 ? -5.821 -10.430 -7.628 1.00 94.69 111 GLU A CA 1
ATOM 897 C C . GLU A 1 111 ? -4.885 -11.429 -8.329 1.00 94.69 111 GLU A C 1
ATOM 899 O O . GLU A 1 111 ? -5.342 -12.298 -9.069 1.00 94.69 111 GLU A O 1
ATOM 904 N N . GLU A 1 112 ? -3.579 -11.387 -8.054 1.00 94.06 112 GLU A N 1
ATOM 905 C CA . GLU A 1 112 ? -2.611 -12.276 -8.705 1.00 94.06 112 GLU A CA 1
ATOM 906 C C . GLU A 1 112 ? -2.705 -13.721 -8.189 1.00 94.06 112 GLU A C 1
ATOM 908 O O . GLU A 1 112 ? -2.323 -14.655 -8.892 1.00 94.06 112 GLU A O 1
ATOM 913 N N . TYR A 1 113 ? -3.266 -13.937 -6.993 1.00 93.06 113 TYR A N 1
ATOM 914 C CA . TYR A 1 113 ? -3.544 -15.283 -6.479 1.00 93.06 113 TYR A CA 1
ATOM 915 C C . TYR A 1 113 ? -4.744 -15.939 -7.169 1.00 93.06 113 TYR A C 1
ATOM 917 O O . TYR A 1 113 ? -4.828 -17.169 -7.211 1.00 93.06 113 TYR A O 1
ATOM 925 N N . LEU A 1 114 ? -5.656 -15.128 -7.709 1.00 92.19 114 LEU A N 1
ATOM 926 C CA . LEU A 1 114 ? -6.850 -15.579 -8.423 1.00 92.19 114 LEU A CA 1
ATOM 927 C C . LEU A 1 114 ? -6.586 -15.827 -9.915 1.00 92.19 114 LEU A C 1
ATOM 929 O O . LEU A 1 114 ? -7.419 -16.426 -10.590 1.00 92.19 114 LEU A O 1
ATOM 933 N N . ALA A 1 115 ? -5.422 -15.416 -10.431 1.00 86.69 115 ALA A N 1
ATOM 934 C CA . ALA A 1 115 ? -5.053 -15.621 -11.826 1.00 86.69 115 ALA A CA 1
ATOM 935 C C . ALA A 1 115 ? -5.181 -17.102 -12.233 1.00 86.69 115 ALA A C 1
ATOM 937 O O . ALA A 1 115 ? -4.654 -18.001 -11.570 1.00 86.69 115 ALA A O 1
ATOM 938 N N . ALA A 1 116 ? -5.862 -17.365 -13.350 1.00 77.31 116 ALA A N 1
ATOM 939 C CA . ALA A 1 116 ? -6.151 -18.710 -13.844 1.00 77.31 116 ALA A CA 1
ATOM 940 C C . ALA A 1 116 ? -5.376 -19.051 -15.132 1.00 77.31 116 ALA A C 1
ATOM 942 O O . ALA A 1 116 ? -4.841 -18.182 -15.820 1.00 77.31 116 ALA A O 1
ATOM 943 N N . GLY A 1 117 ? -5.315 -20.346 -15.463 1.00 74.94 117 GLY A N 1
ATOM 944 C CA . GLY A 1 117 ? -4.755 -20.841 -16.727 1.00 74.94 117 GLY A CA 1
ATOM 945 C C . GLY A 1 117 ? -3.320 -20.376 -17.011 1.00 74.94 117 GLY A C 1
ATOM 946 O O . GLY A 1 117 ? -2.458 -20.399 -16.128 1.00 74.94 117 GLY A O 1
ATOM 947 N N . ASN A 1 118 ? -3.078 -19.942 -18.252 1.00 67.31 118 ASN A N 1
ATOM 948 C CA . ASN A 1 118 ? -1.763 -19.507 -18.740 1.00 67.31 118 ASN A CA 1
ATOM 949 C C . ASN A 1 118 ? -1.209 -18.280 -17.994 1.00 67.31 118 ASN A C 1
ATOM 951 O O . ASN A 1 118 ? 0.008 -18.096 -17.948 1.00 67.31 118 ASN A O 1
ATOM 955 N N . GLN A 1 119 ? -2.070 -17.482 -17.353 1.00 77.12 119 GLN A N 1
ATOM 956 C CA . GLN A 1 119 ? -1.652 -16.296 -16.606 1.00 77.12 119 GLN A CA 1
ATOM 957 C C . GLN A 1 119 ? -0.782 -16.647 -15.386 1.00 77.12 119 GLN A C 1
ATOM 959 O O . GLN A 1 119 ? 0.050 -15.844 -14.980 1.00 77.12 119 GLN A O 1
ATOM 964 N N . LYS A 1 120 ? -0.881 -17.873 -14.844 1.00 76.00 120 LYS A N 1
ATOM 965 C CA . LYS A 1 120 ? -0.034 -18.354 -13.728 1.00 76.00 120 LYS A CA 1
ATOM 966 C C . LYS A 1 120 ? 1.443 -18.558 -14.086 1.00 76.00 120 LYS A C 1
ATOM 968 O O . LYS A 1 120 ? 2.250 -18.841 -13.193 1.00 76.00 120 LYS A O 1
ATOM 973 N N . SER A 1 121 ? 1.777 -18.516 -15.374 1.00 79.38 121 SER A N 1
ATOM 974 C CA . SER A 1 121 ? 3.130 -18.745 -15.893 1.00 79.38 121 SER A CA 1
ATOM 975 C C . SER A 1 121 ? 3.731 -17.494 -16.535 1.00 79.38 121 SER A C 1
ATOM 977 O O . SER A 1 121 ? 4.849 -17.555 -17.036 1.00 79.38 121 SER A O 1
ATOM 979 N N . MET A 1 122 ? 3.007 -16.371 -16.513 1.00 83.62 122 MET A N 1
ATOM 980 C CA . MET A 1 122 ? 3.412 -15.102 -17.113 1.00 83.62 122 MET A CA 1
ATOM 981 C C . MET A 1 122 ? 3.337 -13.977 -16.072 1.00 83.62 122 MET A C 1
ATOM 983 O O . MET A 1 122 ? 2.471 -14.025 -15.195 1.00 83.62 122 MET A O 1
ATOM 987 N N . PRO A 1 123 ? 4.204 -12.950 -16.152 1.00 86.19 123 PRO A N 1
ATOM 988 C CA . PRO A 1 123 ? 4.079 -11.771 -15.301 1.00 86.19 123 PRO A CA 1
ATOM 989 C C . PRO A 1 123 ? 2.682 -11.147 -15.411 1.00 86.19 123 PRO A C 1
ATOM 991 O O . PRO A 1 123 ? 2.117 -11.082 -16.504 1.00 86.19 123 PRO A O 1
ATOM 994 N N . TYR A 1 124 ? 2.128 -10.698 -14.283 1.00 89.94 124 TYR A N 1
ATOM 995 C CA . TYR A 1 124 ? 0.793 -10.103 -14.236 1.00 89.94 124 TYR A CA 1
ATOM 996 C C . TYR A 1 124 ? 0.780 -8.733 -14.947 1.00 89.94 124 TYR A C 1
ATOM 998 O O . TYR A 1 124 ? 1.538 -7.848 -14.533 1.00 89.94 124 TYR A O 1
ATOM 1006 N N . PRO A 1 125 ? -0.030 -8.538 -16.008 1.00 91.56 125 PRO A N 1
ATOM 1007 C CA . PRO A 1 125 ? -0.093 -7.277 -16.744 1.00 91.56 125 PRO A CA 1
ATOM 1008 C C . PRO A 1 125 ? -0.655 -6.147 -15.885 1.00 91.56 125 PRO A C 1
ATOM 1010 O O . PRO A 1 125 ? -1.544 -6.365 -15.060 1.00 91.56 125 PRO A O 1
ATOM 1013 N N . ALA A 1 126 ? -0.177 -4.925 -16.113 1.00 93.12 126 ALA A N 1
ATOM 1014 C CA . ALA A 1 126 ? -0.693 -3.754 -15.412 1.00 93.12 126 ALA A CA 1
ATOM 1015 C C . ALA A 1 126 ? -2.172 -3.539 -15.742 1.00 93.12 126 ALA A C 1
ATOM 1017 O O . ALA A 1 126 ? -2.978 -3.314 -14.848 1.00 93.12 126 ALA A O 1
ATOM 1018 N N . GLU A 1 127 ? -2.534 -3.716 -17.007 1.00 93.88 127 GLU A N 1
ATOM 1019 C CA . GLU A 1 127 ? -3.860 -3.531 -17.591 1.00 93.88 127 GLU A CA 1
ATOM 1020 C C . GLU A 1 127 ? -4.908 -4.495 -17.033 1.00 93.88 127 GLU A C 1
ATOM 1022 O O . GLU A 1 127 ? -6.099 -4.247 -17.172 1.00 93.88 127 GLU A O 1
ATOM 1027 N N . SER A 1 128 ? -4.474 -5.595 -16.411 1.00 93.38 128 SER A N 1
ATOM 1028 C CA . SER A 1 128 ? -5.346 -6.548 -15.717 1.00 93.38 128 SER A CA 1
ATOM 1029 C C . SER A 1 128 ? -5.499 -6.234 -14.225 1.00 93.38 128 SER A C 1
ATOM 1031 O O . SER A 1 128 ? -6.200 -6.951 -13.514 1.00 93.38 128 SER A O 1
ATOM 1033 N N . SER A 1 129 ? -4.797 -5.223 -13.707 1.00 95.75 129 SER A N 1
ATOM 1034 C CA . SER A 1 129 ? -4.851 -4.861 -12.291 1.00 95.75 129 SER A CA 1
ATOM 1035 C C . SER A 1 129 ? -6.006 -3.918 -11.998 1.00 95.75 129 SER A C 1
ATOM 1037 O O . SER A 1 129 ? -6.293 -2.987 -12.755 1.00 95.75 129 SER A O 1
ATOM 1039 N N . LEU A 1 130 ? -6.620 -4.089 -10.829 1.00 97.19 130 LEU A N 1
ATOM 1040 C CA . LEU A 1 130 ? -7.645 -3.170 -10.351 1.00 97.19 130 LEU A CA 1
ATOM 1041 C C . LEU A 1 130 ? -7.123 -1.727 -10.281 1.00 97.19 130 LEU A C 1
ATOM 1043 O O . LEU A 1 130 ? -7.838 -0.793 -10.625 1.00 97.19 130 LEU A O 1
ATOM 1047 N N . GLN A 1 131 ? -5.862 -1.533 -9.887 1.00 97.44 131 GLN A N 1
ATOM 1048 C CA . GLN A 1 131 ? -5.253 -0.201 -9.815 1.00 97.44 131 GLN A CA 1
ATOM 1049 C C . GLN A 1 131 ? -5.190 0.491 -11.181 1.00 97.44 131 GLN A C 1
ATOM 1051 O O . GLN A 1 131 ? -5.426 1.695 -11.248 1.00 97.44 131 GLN A O 1
ATOM 1056 N N . TYR A 1 132 ? -4.923 -0.248 -12.262 1.00 96.88 132 TYR A N 1
ATOM 1057 C CA . TYR A 1 132 ? -4.948 0.303 -13.618 1.00 96.88 132 TYR A CA 1
ATOM 1058 C C . TYR A 1 132 ? -6.353 0.753 -14.008 1.00 96.88 132 TYR A C 1
ATOM 1060 O O . TYR A 1 132 ? -6.543 1.894 -14.418 1.00 96.88 132 TYR A O 1
ATOM 1068 N N . HIS A 1 133 ? -7.360 -0.101 -13.799 1.00 97.31 133 HIS A N 1
ATOM 1069 C CA . HIS A 1 133 ? -8.755 0.230 -14.109 1.00 97.31 133 HIS A CA 1
ATOM 1070 C C . HIS A 1 133 ? -9.309 1.409 -13.297 1.00 97.31 133 HIS A C 1
ATOM 1072 O O . HIS A 1 133 ? -10.288 2.036 -13.702 1.00 97.31 133 HIS A O 1
ATOM 1078 N N . LEU A 1 134 ? -8.703 1.702 -12.146 1.00 97.69 134 LEU A N 1
ATOM 1079 C CA . LEU A 1 134 ? -9.054 2.834 -11.295 1.00 97.69 134 LEU A CA 1
ATOM 1080 C C . LEU A 1 134 ? -8.201 4.087 -11.552 1.00 97.69 134 LEU A C 1
ATOM 1082 O O . LEU A 1 134 ? -8.472 5.117 -10.941 1.00 97.69 134 LEU A O 1
ATOM 1086 N N . GLY A 1 135 ? -7.189 4.019 -12.425 1.00 96.81 135 GLY A N 1
ATOM 1087 C CA . GLY A 1 135 ? -6.275 5.137 -12.685 1.00 96.81 135 GLY A CA 1
ATOM 1088 C C . GLY A 1 135 ? -5.359 5.472 -11.502 1.00 96.81 135 GLY A C 1
ATOM 1089 O O . GLY A 1 135 ? -4.990 6.624 -11.315 1.00 96.81 135 GLY A O 1
ATOM 1090 N N . LEU A 1 136 ? -5.016 4.483 -10.671 1.00 96.94 136 LEU A N 1
ATOM 1091 C CA . LEU A 1 136 ? -4.281 4.681 -9.413 1.00 96.94 136 LEU A CA 1
ATOM 1092 C C . LEU A 1 136 ? -2.786 4.343 -9.502 1.00 96.94 136 LEU A C 1
ATOM 1094 O O . LEU A 1 136 ? -2.064 4.546 -8.531 1.00 96.94 136 LEU A O 1
ATOM 1098 N N . LEU A 1 137 ? -2.306 3.814 -10.632 1.00 95.25 137 LEU A N 1
ATOM 1099 C CA . LEU A 1 137 ? -0.937 3.296 -10.740 1.00 95.25 137 LEU A CA 1
ATOM 1100 C C . LEU A 1 137 ? 0.149 4.353 -10.553 1.00 95.25 137 LEU A C 1
ATOM 1102 O O . LEU A 1 137 ? 1.205 4.040 -10.017 1.00 95.25 137 LEU A O 1
ATOM 1106 N N . GLU A 1 138 ? -0.077 5.585 -10.988 1.00 93.94 138 GLU A N 1
ATOM 1107 C CA . GLU A 1 138 ? 0.956 6.630 -10.982 1.00 93.94 138 GLU A CA 1
ATOM 1108 C C . GLU A 1 138 ? 1.095 7.324 -9.618 1.00 93.94 138 GLU A C 1
ATOM 1110 O O . GLU A 1 138 ? 1.928 8.213 -9.438 1.00 93.94 138 GLU A O 1
ATOM 1115 N N . LEU A 1 139 ? 0.310 6.888 -8.629 1.00 94.94 139 LEU A N 1
ATOM 1116 C CA . LEU A 1 139 ? 0.258 7.457 -7.292 1.00 94.94 139 LEU A CA 1
ATOM 1117 C C . LEU A 1 139 ? 0.635 6.401 -6.239 1.00 94.94 139 LEU A C 1
ATOM 1119 O O . LEU A 1 139 ? 0.155 5.266 -6.304 1.00 94.94 139 LEU A O 1
ATOM 1123 N N . PRO A 1 140 ? 1.424 6.751 -5.205 1.00 97.44 140 PRO A N 1
ATOM 1124 C CA . PRO A 1 140 ? 1.578 5.919 -4.017 1.00 97.44 140 PRO A CA 1
ATOM 1125 C C . PRO A 1 140 ? 0.312 6.048 -3.152 1.00 97.44 140 PRO A C 1
ATOM 1127 O O . PRO A 1 140 ? 0.313 6.651 -2.077 1.00 97.44 140 PRO A O 1
ATOM 1130 N N . VAL A 1 141 ? -0.813 5.546 -3.669 1.00 97.88 141 VAL A N 1
ATOM 1131 C CA . VAL A 1 141 ? -2.160 5.809 -3.141 1.00 97.88 141 VAL A CA 1
ATOM 1132 C C . VAL A 1 141 ? -2.331 5.413 -1.682 1.00 97.88 141 VAL A C 1
ATOM 1134 O O . VAL A 1 141 ? -2.998 6.131 -0.945 1.00 97.88 141 VAL A O 1
ATOM 1137 N N . ILE A 1 142 ? -1.690 4.334 -1.232 1.00 98.75 142 ILE A N 1
ATOM 1138 C CA . ILE A 1 142 ? -1.750 3.889 0.164 1.00 98.75 142 ILE A CA 1
ATOM 1139 C C . ILE A 1 142 ? -1.035 4.886 1.082 1.00 98.75 142 ILE A C 1
ATOM 1141 O O . ILE A 1 142 ? -1.557 5.212 2.148 1.00 98.75 142 ILE A O 1
ATOM 1145 N N . ASP A 1 143 ? 0.127 5.409 0.677 1.00 98.50 143 ASP A N 1
ATOM 1146 C CA . ASP A 1 143 ? 0.829 6.451 1.433 1.00 98.50 143 ASP A CA 1
ATOM 1147 C C . ASP A 1 143 ? -0.012 7.741 1.491 1.00 98.50 143 ASP A C 1
ATOM 1149 O O . ASP A 1 143 ? -0.143 8.354 2.554 1.00 98.50 143 ASP A O 1
ATOM 1153 N N . GLY A 1 144 ? -0.660 8.110 0.381 1.00 97.75 144 GLY A N 1
ATOM 1154 C CA . GLY A 1 144 ? -1.611 9.224 0.335 1.00 97.75 144 GLY A CA 1
ATOM 1155 C C . GLY A 1 144 ? -2.802 9.024 1.279 1.00 97.75 144 GLY A C 1
ATOM 1156 O O . GLY A 1 144 ? -3.129 9.907 2.075 1.00 97.75 144 GLY A O 1
ATOM 1157 N N . TRP A 1 145 ? -3.417 7.840 1.269 1.00 98.56 145 TRP A N 1
ATOM 1158 C CA . TRP A 1 145 ? -4.500 7.489 2.189 1.00 98.56 145 TRP A CA 1
ATOM 1159 C C . TRP A 1 145 ? -4.051 7.514 3.651 1.00 98.56 145 TRP A C 1
ATOM 1161 O O . TRP A 1 145 ? -4.797 7.983 4.510 1.00 98.56 145 TRP A O 1
ATOM 1171 N N . ALA A 1 146 ? -2.825 7.082 3.948 1.00 98.56 146 ALA A N 1
ATOM 1172 C CA . ALA A 1 146 ? -2.266 7.173 5.289 1.00 98.56 146 ALA A CA 1
ATOM 1173 C C . ALA A 1 146 ? -2.154 8.634 5.761 1.00 98.56 146 ALA A C 1
ATOM 1175 O O . ALA A 1 146 ? -2.525 8.936 6.896 1.00 98.56 146 ALA A O 1
ATOM 1176 N N . LEU A 1 147 ? -1.713 9.565 4.906 1.00 97.44 147 LEU A N 1
ATOM 1177 C CA . LEU A 1 147 ? -1.691 10.993 5.254 1.00 97.44 147 LEU A CA 1
ATOM 1178 C C . LEU A 1 147 ? -3.091 11.557 5.521 1.00 97.44 147 LEU A C 1
ATOM 1180 O O . LEU A 1 147 ? -3.272 12.350 6.446 1.00 97.44 147 LEU A O 1
ATOM 1184 N N . ILE A 1 148 ? -4.092 11.120 4.759 1.00 97.94 148 ILE A N 1
ATOM 1185 C CA . ILE A 1 148 ? -5.490 11.504 4.985 1.00 97.94 148 ILE A CA 1
ATOM 1186 C C . ILE A 1 148 ? -5.965 10.990 6.347 1.00 97.94 148 ILE A C 1
ATOM 1188 O O . ILE A 1 148 ? -6.497 11.768 7.140 1.00 97.94 148 ILE A O 1
ATOM 1192 N N . LEU A 1 149 ? -5.693 9.721 6.669 1.00 98.38 149 LEU A N 1
ATOM 1193 C CA . LEU A 1 149 ? -5.988 9.141 7.982 1.00 98.38 149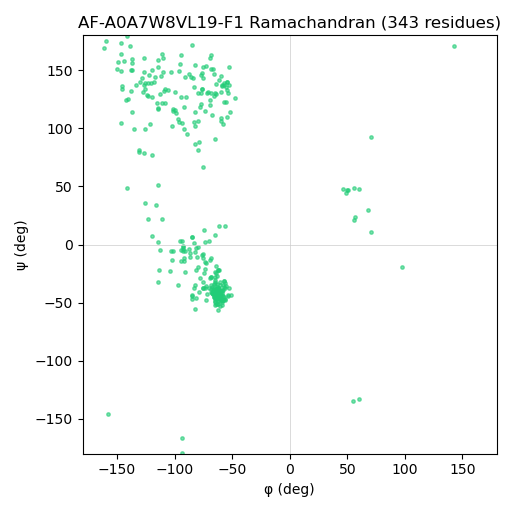 LEU A CA 1
ATOM 1194 C C . LEU A 1 149 ? -5.298 9.913 9.113 1.00 98.38 149 LEU A C 1
ATOM 1196 O O . LEU A 1 149 ? -5.937 10.230 10.115 1.00 98.38 149 LEU A O 1
ATOM 1200 N N . LYS A 1 150 ? -4.021 10.274 8.943 1.00 97.56 150 LYS A N 1
ATOM 1201 C CA . LYS A 1 150 ? -3.285 11.121 9.891 1.00 97.56 150 LYS A CA 1
ATOM 1202 C C . LYS A 1 150 ? -4.000 12.451 10.126 1.00 97.56 150 LYS A C 1
ATOM 1204 O O . LYS A 1 150 ? -4.188 12.830 11.278 1.00 97.56 150 LYS A O 1
ATOM 1209 N N . ASN A 1 151 ? -4.422 13.143 9.070 1.00 97.00 151 ASN A N 1
ATOM 1210 C CA . ASN A 1 151 ? -5.096 14.438 9.189 1.00 97.00 151 ASN A CA 1
ATOM 1211 C C . ASN A 1 151 ? -6.467 14.318 9.868 1.00 97.00 151 ASN A C 1
ATOM 1213 O O . ASN A 1 151 ? -6.808 15.143 10.714 1.00 97.00 151 ASN A O 1
ATOM 1217 N N . MET A 1 152 ? -7.233 13.269 9.554 1.00 97.88 152 MET A N 1
ATOM 1218 C CA . MET A 1 152 ? -8.503 12.978 10.228 1.00 97.88 152 MET A CA 1
ATOM 1219 C C . MET A 1 152 ? -8.297 12.712 11.724 1.00 97.88 152 MET A C 1
ATOM 1221 O O . MET A 1 152 ? -9.037 13.239 12.553 1.00 97.88 152 MET A O 1
ATOM 1225 N N . LEU A 1 153 ? -7.262 11.944 12.076 1.00 97.31 153 LEU A N 1
ATOM 1226 C CA . LEU A 1 153 ? -6.915 11.663 13.466 1.00 97.31 153 LEU A CA 1
ATOM 1227 C C . LEU A 1 153 ? -6.434 12.908 14.209 1.00 97.31 153 LEU A C 1
ATOM 1229 O O . LEU A 1 153 ? -6.870 13.115 15.330 1.00 97.31 153 LEU A O 1
ATOM 1233 N N . LEU A 1 154 ? -5.597 13.755 13.604 1.00 96.88 154 LEU A N 1
ATOM 1234 C CA . LEU A 1 154 ? -5.147 15.011 14.220 1.00 96.88 154 LEU A CA 1
ATOM 1235 C C . LEU A 1 154 ? -6.295 16.001 14.433 1.00 96.88 154 LEU A C 1
ATOM 1237 O O . LEU A 1 154 ? -6.303 16.723 15.425 1.00 96.88 154 LEU A O 1
ATOM 1241 N N . LYS A 1 155 ? -7.283 16.015 13.528 1.00 96.69 155 LYS A N 1
ATOM 1242 C CA . LYS A 1 155 ? -8.490 16.833 13.684 1.00 96.69 155 LYS A CA 1
ATOM 1243 C C . LYS A 1 155 ? -9.314 16.403 14.901 1.00 96.69 155 LYS A C 1
ATOM 1245 O O . LYS A 1 155 ? -9.832 17.261 15.606 1.00 96.69 155 LYS A O 1
ATOM 1250 N N . GLN A 1 156 ? -9.437 15.096 15.135 1.00 95.62 156 GLN A N 1
ATOM 1251 C CA . GLN A 1 156 ? -10.193 14.550 16.266 1.00 95.62 156 GLN A CA 1
ATOM 1252 C C . GLN A 1 156 ? -9.381 14.539 17.573 1.00 95.62 156 GLN A C 1
ATOM 1254 O O . GLN A 1 156 ? -9.934 14.737 18.650 1.00 95.62 156 GLN A O 1
ATOM 1259 N N . PHE A 1 157 ? -8.072 14.310 17.478 1.00 96.06 157 PHE A N 1
ATOM 1260 C CA . PHE A 1 157 ? -7.146 14.137 18.595 1.00 96.06 157 PHE A CA 1
ATOM 1261 C C . PHE A 1 157 ? -5.902 15.020 18.397 1.00 96.06 157 PHE A C 1
ATOM 1263 O O . PHE A 1 157 ? -4.846 14.519 17.999 1.00 96.06 157 PHE A O 1
ATOM 1270 N N . PRO A 1 158 ? -5.981 16.331 18.695 1.00 95.00 158 PRO A N 1
ATOM 1271 C CA . PRO A 1 158 ? -4.875 17.265 18.457 1.00 95.00 158 PRO A CA 1
ATOM 1272 C C . PRO A 1 158 ? -3.583 16.946 19.225 1.00 95.00 158 PRO A C 1
ATOM 1274 O O . PRO A 1 158 ? -2.506 17.377 18.822 1.00 95.00 158 PRO A O 1
ATOM 1277 N N . SER A 1 159 ? -3.670 16.186 20.322 1.00 92.69 159 SER A N 1
ATOM 1278 C CA . SER A 1 159 ? -2.517 15.741 21.117 1.00 92.69 159 SER A CA 1
ATOM 1279 C C . SER A 1 159 ? -1.787 14.524 20.530 1.00 92.69 159 SER A C 1
ATOM 1281 O O . SER A 1 159 ? -0.698 14.178 20.997 1.00 92.69 159 SER A O 1
ATOM 1283 N N . LEU A 1 160 ? -2.353 13.855 19.517 1.00 94.75 160 LEU A N 1
ATOM 1284 C CA . LEU A 1 160 ? -1.728 12.695 18.889 1.00 94.75 160 LEU A CA 1
ATOM 1285 C C . LEU A 1 160 ? -0.472 13.120 18.117 1.00 94.75 160 LEU A C 1
ATOM 1287 O O . LEU A 1 160 ? -0.498 14.028 17.292 1.00 94.75 160 LEU A O 1
ATOM 1291 N N . SER A 1 161 ? 0.637 12.418 18.346 1.00 92.06 161 SER A N 1
ATOM 1292 C CA . SER A 1 161 ? 1.916 12.696 17.688 1.00 92.06 161 SER A CA 1
ATOM 1293 C C . SER A 1 161 ? 2.322 11.587 16.722 1.00 92.06 161 SER A C 1
ATOM 1295 O O . SER A 1 161 ? 2.117 10.398 16.976 1.00 92.06 161 SER A O 1
ATOM 1297 N N . PHE A 1 162 ? 2.964 11.997 15.631 1.00 94.62 162 PHE A N 1
ATOM 1298 C CA . PHE A 1 162 ? 3.510 11.127 14.593 1.00 94.62 162 PHE A CA 1
ATOM 1299 C C . PHE A 1 162 ? 4.985 11.462 14.409 1.00 94.62 162 PHE A C 1
ATOM 1301 O O . PHE A 1 162 ? 5.335 12.643 14.322 1.00 94.62 162 PHE A O 1
ATOM 1308 N N . ASN A 1 163 ? 5.851 10.452 14.340 1.00 90.75 163 ASN A N 1
ATOM 1309 C CA . ASN A 1 163 ? 7.266 10.714 14.095 1.00 90.75 163 ASN A CA 1
ATOM 1310 C C . ASN A 1 163 ? 7.480 11.133 12.630 1.00 90.75 163 ASN A C 1
ATOM 1312 O O . ASN A 1 163 ? 6.696 10.794 11.739 1.00 90.75 163 ASN A O 1
ATOM 1316 N N . LYS A 1 164 ? 8.542 11.903 12.377 1.00 83.81 164 LYS A N 1
ATOM 1317 C CA . LYS A 1 164 ? 8.874 12.369 11.027 1.00 83.81 164 LYS A CA 1
ATOM 1318 C C . LYS A 1 164 ? 9.508 11.245 10.205 1.00 83.81 164 LYS A C 1
ATOM 1320 O O . LYS A 1 164 ? 10.240 10.411 10.732 1.00 83.81 164 LYS A O 1
ATOM 1325 N N . LYS A 1 165 ? 9.246 11.280 8.902 1.00 84.38 165 LYS A N 1
ATOM 1326 C CA . LYS A 1 165 ? 9.985 10.548 7.873 1.00 84.38 165 LYS A CA 1
ATOM 1327 C C . LYS A 1 165 ? 10.783 11.530 7.033 1.00 84.38 165 LYS A C 1
ATOM 1329 O O . LYS A 1 165 ? 10.461 12.717 7.006 1.00 84.38 165 LYS A O 1
ATOM 1334 N N . GLN A 1 166 ? 11.787 11.016 6.344 1.00 78.19 166 GLN A N 1
ATOM 1335 C CA . GLN A 1 166 ? 12.525 11.752 5.333 1.00 78.19 166 GLN A CA 1
ATOM 1336 C C . GLN A 1 166 ? 12.332 11.050 3.996 1.00 78.19 166 GLN A C 1
ATOM 1338 O O . GLN A 1 166 ? 12.314 9.821 3.935 1.00 78.19 166 GLN A O 1
ATOM 1343 N N . PHE A 1 167 ? 12.160 11.849 2.949 1.00 83.38 167 PHE A N 1
ATOM 1344 C CA . PHE A 1 167 ? 12.163 11.358 1.583 1.00 83.38 167 PHE A CA 1
ATOM 1345 C C . PHE A 1 167 ? 13.500 10.674 1.270 1.00 83.38 167 PHE A C 1
ATOM 1347 O O . PHE A 1 167 ? 14.562 11.207 1.591 1.00 83.38 167 PHE A O 1
ATOM 1354 N N . LEU A 1 168 ? 13.442 9.522 0.605 1.00 81.06 168 LEU A N 1
ATOM 1355 C CA . LEU A 1 168 ? 14.618 8.761 0.194 1.00 81.06 168 LEU A CA 1
ATOM 1356 C C . LEU A 1 168 ? 14.543 8.462 -1.302 1.00 81.06 168 LEU A C 1
ATOM 1358 O O . LEU A 1 168 ? 13.528 7.978 -1.794 1.00 81.06 168 LEU A O 1
ATOM 1362 N N . PHE A 1 169 ? 15.628 8.724 -2.025 1.00 77.75 169 PHE A N 1
ATOM 1363 C CA . PHE A 1 169 ? 15.765 8.357 -3.433 1.00 77.75 169 PHE A CA 1
ATOM 1364 C C . PHE A 1 169 ? 16.813 7.251 -3.564 1.00 77.75 169 PHE A C 1
ATOM 1366 O O . PHE A 1 169 ? 17.959 7.457 -3.175 1.00 77.75 169 PHE A O 1
ATOM 1373 N N . GLN A 1 170 ? 16.421 6.101 -4.119 1.00 79.88 170 GLN A N 1
ATOM 1374 C CA . GLN A 1 170 ? 17.284 4.930 -4.270 1.00 79.88 170 GLN A CA 1
ATOM 1375 C C . GLN A 1 170 ? 17.318 4.457 -5.731 1.00 79.88 170 GLN A C 1
ATOM 1377 O O . GLN A 1 170 ? 16.412 3.741 -6.173 1.00 79.88 170 GLN A O 1
ATOM 1382 N N . PRO A 1 171 ? 18.362 4.805 -6.498 1.00 73.62 171 PRO A N 1
ATOM 1383 C CA . PRO A 1 171 ? 18.600 4.188 -7.791 1.00 73.62 171 PRO A CA 1
ATOM 1384 C C . PRO A 1 171 ? 19.179 2.779 -7.609 1.00 73.62 171 PRO A C 1
ATOM 1386 O O . PRO A 1 171 ? 20.105 2.552 -6.829 1.00 73.62 171 PRO A O 1
ATOM 1389 N N . LEU A 1 172 ? 18.618 1.834 -8.352 1.00 75.94 172 LEU A N 1
ATOM 1390 C CA . LEU A 1 172 ? 18.957 0.418 -8.364 1.00 75.94 172 LEU A CA 1
ATOM 1391 C C . LEU A 1 172 ? 19.478 0.048 -9.748 1.00 75.94 172 LEU A C 1
ATOM 1393 O O . LEU A 1 172 ? 18.965 0.527 -10.761 1.00 75.94 172 LEU A O 1
ATOM 1397 N N . TYR A 1 173 ? 20.451 -0.854 -9.806 1.00 70.62 173 TYR A N 1
ATOM 1398 C CA . TYR A 1 173 ? 21.031 -1.308 -11.070 1.00 70.62 173 TYR A CA 1
ATOM 1399 C C . TYR A 1 173 ? 20.912 -2.821 -11.193 1.00 70.62 173 TYR A C 1
ATOM 1401 O O . TYR A 1 173 ? 21.326 -3.558 -10.302 1.00 70.62 173 TYR A O 1
ATOM 1409 N N . SER A 1 174 ? 20.363 -3.305 -12.307 1.00 65.38 174 SER A N 1
ATOM 1410 C CA . SER A 1 174 ? 20.249 -4.744 -12.545 1.00 65.38 174 SER A CA 1
ATOM 1411 C C . SER A 1 174 ? 21.627 -5.398 -12.671 1.00 65.38 174 SER A C 1
ATOM 1413 O O . SER A 1 174 ? 22.452 -4.939 -13.463 1.00 65.38 174 SER A O 1
ATOM 1415 N N . ALA A 1 175 ? 21.862 -6.499 -11.945 1.00 57.53 175 ALA A N 1
ATOM 1416 C CA . ALA A 1 175 ? 23.079 -7.309 -12.068 1.00 57.53 175 ALA A CA 1
ATOM 1417 C C . ALA A 1 175 ? 23.206 -7.988 -13.447 1.00 57.53 175 ALA A C 1
ATOM 1419 O O . ALA A 1 175 ? 24.317 -8.129 -13.960 1.00 57.53 175 ALA A O 1
ATOM 1420 N N . TYR A 1 176 ? 22.071 -8.348 -14.064 1.00 59.50 176 TYR A N 1
ATOM 1421 C CA . TYR A 1 176 ? 21.977 -9.059 -15.347 1.00 59.50 176 TYR A CA 1
ATOM 1422 C C . TYR A 1 176 ? 21.214 -8.220 -16.383 1.00 59.50 176 TYR A C 1
ATOM 1424 O O . TYR A 1 176 ? 20.038 -8.472 -16.653 1.00 59.50 176 TYR A O 1
ATOM 1432 N N . PRO A 1 177 ? 21.865 -7.206 -16.963 1.00 54.91 177 PRO A N 1
ATOM 1433 C CA . PRO A 1 177 ? 21.315 -6.433 -18.072 1.00 54.91 177 PRO A CA 1
ATOM 1434 C C . PRO A 1 177 ? 20.969 -7.385 -19.234 1.00 54.91 177 PRO A C 1
ATOM 1436 O O . PRO A 1 177 ? 21.753 -8.297 -19.524 1.00 54.91 177 PRO A O 1
ATOM 1439 N N . PRO A 1 178 ? 19.837 -7.209 -19.939 1.00 50.59 178 PRO A N 1
ATOM 1440 C CA . PRO A 1 178 ? 19.601 -7.954 -21.168 1.00 50.59 178 PRO A CA 1
ATOM 1441 C C . PRO A 1 178 ? 20.757 -7.690 -22.147 1.00 50.59 178 PRO A C 1
ATOM 1443 O O . PRO A 1 178 ? 21.226 -6.557 -22.276 1.00 50.59 178 PRO A O 1
ATOM 1446 N N . ALA A 1 179 ? 21.245 -8.742 -22.814 1.00 46.25 179 ALA A N 1
ATOM 1447 C CA . ALA A 1 179 ? 22.361 -8.636 -23.752 1.00 46.25 179 ALA A 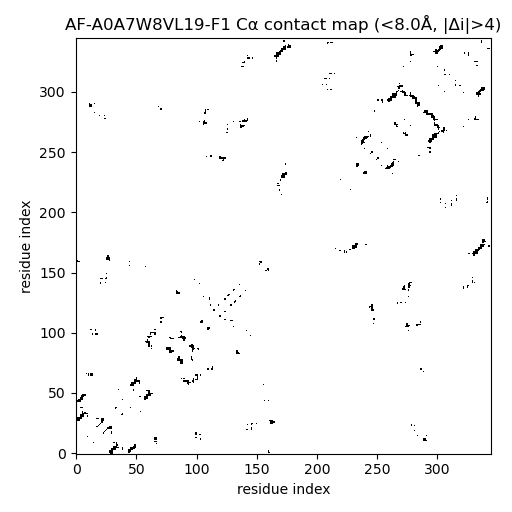CA 1
ATOM 1448 C C . ALA A 1 179 ? 22.092 -7.543 -24.806 1.00 46.25 179 ALA A C 1
ATOM 1450 O O . ALA A 1 179 ? 20.983 -7.461 -25.345 1.00 46.25 179 ALA A O 1
ATOM 1451 N N . LYS A 1 180 ? 23.108 -6.719 -25.119 1.00 44.81 180 LYS A N 1
ATOM 1452 C CA . LYS A 1 180 ? 23.058 -5.768 -26.243 1.00 44.81 180 LYS A CA 1
ATOM 1453 C C . LYS A 1 180 ? 22.704 -6.566 -27.507 1.00 44.81 180 LYS A C 1
ATOM 1455 O O . LYS A 1 180 ? 23.515 -7.345 -27.987 1.00 44.81 180 LYS A O 1
ATOM 1460 N N . ASN A 1 181 ? 21.492 -6.362 -28.022 1.00 41.09 181 ASN A N 1
ATOM 1461 C CA . ASN A 1 181 ? 20.945 -6.927 -29.260 1.00 41.09 181 ASN A CA 1
ATOM 1462 C C . ASN A 1 181 ? 20.626 -8.434 -29.268 1.00 41.09 181 ASN A C 1
ATOM 1464 O O . ASN A 1 181 ? 21.392 -9.266 -29.738 1.00 41.09 181 ASN A O 1
ATOM 1468 N N . SER A 1 182 ? 19.375 -8.748 -28.935 1.00 36.91 182 SER A N 1
ATOM 1469 C CA . SER A 1 182 ? 18.661 -9.925 -29.447 1.00 36.91 182 SER A CA 1
ATOM 1470 C C . SER A 1 182 ? 17.473 -9.470 -30.315 1.00 36.91 182 SER A C 1
ATOM 1472 O O . SER A 1 182 ? 16.330 -9.884 -30.117 1.00 36.91 182 SER A O 1
ATOM 1474 N N . ARG A 1 183 ? 17.712 -8.586 -31.293 1.00 40.53 183 ARG A N 1
ATOM 1475 C CA . ARG A 1 183 ? 16.826 -8.507 -32.464 1.00 40.53 183 ARG A CA 1
ATOM 1476 C C . ARG A 1 183 ? 17.300 -9.588 -33.426 1.00 40.53 183 ARG A C 1
ATOM 1478 O O . ARG A 1 183 ? 18.361 -9.467 -34.025 1.00 40.53 183 ARG A O 1
ATOM 1485 N N . ARG A 1 184 ? 16.540 -10.679 -33.503 1.00 33.66 184 ARG A N 1
ATOM 1486 C CA . ARG A 1 184 ? 16.737 -11.762 -34.471 1.00 33.66 184 ARG A CA 1
ATOM 1487 C C . ARG A 1 184 ? 16.817 -11.141 -35.872 1.00 33.66 184 ARG A C 1
ATOM 1489 O O . ARG A 1 184 ? 15.843 -10.561 -36.346 1.00 33.66 184 ARG A O 1
ATOM 1496 N N . ASN A 1 185 ? 17.985 -11.238 -36.500 1.00 37.06 185 ASN A N 1
ATOM 1497 C CA . ASN A 1 185 ? 18.202 -10.898 -37.901 1.00 37.06 185 ASN A CA 1
ATOM 1498 C C . ASN A 1 185 ? 17.298 -11.780 -38.772 1.00 37.06 185 ASN A C 1
ATOM 1500 O O . ASN A 1 185 ? 17.574 -12.966 -38.926 1.00 37.06 185 ASN A O 1
ATOM 1504 N N . VAL A 1 186 ? 16.227 -11.213 -39.332 1.00 39.59 186 VAL A N 1
ATOM 1505 C CA . VAL A 1 186 ? 15.427 -11.863 -40.392 1.00 39.59 186 VAL A CA 1
ATOM 1506 C C . VAL A 1 186 ? 15.552 -11.128 -41.735 1.00 39.59 186 VAL A C 1
ATOM 1508 O O . VAL A 1 186 ? 15.119 -11.638 -42.756 1.00 39.59 186 VAL A O 1
ATOM 1511 N N . PHE A 1 187 ? 16.245 -9.987 -41.803 1.00 40.44 187 PHE A N 1
ATOM 1512 C CA . PHE A 1 187 ? 16.434 -9.260 -43.064 1.00 40.44 187 PHE A CA 1
ATOM 1513 C C . PHE A 1 187 ? 17.901 -8.894 -43.285 1.00 40.44 187 PHE A C 1
ATOM 1515 O O . PHE A 1 187 ? 18.328 -7.776 -43.021 1.00 40.44 187 PHE A O 1
ATOM 1522 N N . ALA A 1 188 ? 18.680 -9.859 -43.780 1.00 40.12 188 ALA A N 1
ATOM 1523 C CA . ALA A 1 188 ? 20.079 -9.652 -44.155 1.00 40.12 188 ALA A CA 1
ATOM 1524 C C . ALA A 1 188 ? 20.272 -8.983 -45.534 1.00 40.12 188 ALA A C 1
ATOM 1526 O O . ALA A 1 188 ? 21.404 -8.682 -45.882 1.00 40.12 188 ALA A O 1
ATOM 1527 N N . ASN A 1 189 ? 19.211 -8.679 -46.298 1.00 41.78 189 ASN A N 1
ATOM 1528 C CA . ASN A 1 189 ? 19.341 -8.198 -47.687 1.00 41.78 189 ASN A CA 1
ATOM 1529 C C . ASN A 1 189 ? 18.621 -6.862 -47.989 1.00 41.78 189 ASN A C 1
ATOM 1531 O O . ASN A 1 189 ? 18.109 -6.671 -49.085 1.00 41.78 189 ASN A O 1
ATOM 1535 N N . ALA A 1 190 ? 18.592 -5.915 -47.045 1.00 45.12 190 ALA A N 1
ATOM 1536 C CA . ALA A 1 190 ? 18.108 -4.540 -47.281 1.00 45.12 190 ALA A CA 1
ATOM 1537 C C . ALA A 1 190 ? 18.963 -3.503 -46.520 1.00 45.12 190 ALA A C 1
ATOM 1539 O O . ALA A 1 190 ? 18.464 -2.674 -45.761 1.00 45.12 190 ALA A O 1
ATOM 1540 N N . VAL A 1 191 ? 20.287 -3.625 -46.644 1.00 49.12 191 VAL A N 1
ATOM 1541 C CA . VAL A 1 191 ? 21.237 -3.167 -45.618 1.00 49.12 191 VAL A CA 1
ATOM 1542 C C . VAL A 1 191 ? 21.563 -1.666 -45.651 1.00 49.12 191 VAL A C 1
ATOM 1544 O O . VAL A 1 191 ? 21.896 -1.133 -44.600 1.00 49.12 191 VAL A O 1
ATOM 1547 N N . ASP A 1 192 ? 21.385 -0.934 -46.753 1.00 48.56 192 ASP A N 1
ATOM 1548 C CA . ASP A 1 192 ? 21.799 0.485 -46.775 1.00 48.56 192 ASP A CA 1
ATOM 1549 C C . ASP A 1 192 ? 20.671 1.488 -46.498 1.00 48.56 192 ASP A C 1
ATOM 1551 O O . ASP A 1 192 ? 20.886 2.462 -45.778 1.00 48.56 192 ASP A O 1
ATOM 1555 N N . TYR A 1 193 ? 19.437 1.220 -46.939 1.00 46.16 193 TYR A N 1
ATOM 1556 C CA . TYR A 1 193 ? 18.297 2.097 -46.633 1.00 46.16 193 TYR A CA 1
ATOM 1557 C C . TYR A 1 193 ? 17.810 1.936 -45.183 1.00 46.16 193 TYR A C 1
ATOM 1559 O O . TYR A 1 193 ? 17.398 2.903 -44.551 1.00 46.16 193 TYR A O 1
ATOM 1567 N N . LEU A 1 194 ? 17.918 0.730 -44.608 1.00 45.34 194 LEU A N 1
ATOM 1568 C CA . LEU A 1 194 ? 17.575 0.491 -43.203 1.00 45.34 194 LEU A CA 1
ATOM 1569 C C . LEU A 1 194 ? 18.682 0.924 -42.236 1.00 45.34 194 LEU A C 1
ATOM 1571 O O . LEU A 1 194 ? 18.387 1.145 -41.066 1.00 45.34 194 LEU A O 1
ATOM 1575 N N . ARG A 1 195 ? 19.935 1.090 -42.686 1.00 47.81 195 ARG A N 1
ATOM 1576 C CA . ARG A 1 195 ? 21.032 1.552 -41.818 1.00 47.81 195 ARG A CA 1
ATOM 1577 C C . ARG A 1 195 ? 20.781 2.950 -41.271 1.00 47.81 195 ARG A C 1
ATOM 1579 O O . ARG A 1 195 ? 21.027 3.151 -40.090 1.00 47.81 195 ARG A O 1
ATOM 1586 N N . SER A 1 196 ? 20.245 3.876 -42.069 1.00 46.16 196 SER A N 1
ATOM 1587 C CA . SER A 1 196 ? 19.940 5.237 -41.603 1.00 46.16 196 SER A CA 1
ATOM 1588 C C . SER A 1 196 ? 18.786 5.254 -40.596 1.00 46.16 196 SER A C 1
ATOM 1590 O O . SER A 1 196 ? 18.881 5.923 -39.572 1.00 46.16 196 SER A O 1
ATOM 1592 N N . PHE A 1 197 ? 17.736 4.457 -40.819 1.00 46.22 197 PHE A N 1
ATOM 1593 C CA . PHE A 1 197 ? 16.628 4.309 -39.869 1.00 46.22 197 PHE A CA 1
ATOM 1594 C C . PHE A 1 197 ? 17.054 3.600 -38.581 1.00 46.22 197 PHE A C 1
ATOM 1596 O O . PHE A 1 197 ? 16.691 4.039 -37.494 1.00 46.22 197 PHE A O 1
ATOM 1603 N N . VAL A 1 198 ? 17.864 2.543 -38.679 1.00 54.75 198 VAL A N 1
ATOM 1604 C CA . VAL A 1 198 ? 18.407 1.834 -37.514 1.00 54.75 198 VAL A CA 1
ATOM 1605 C C . VAL A 1 198 ? 19.362 2.735 -36.736 1.00 54.75 198 VAL A C 1
ATOM 1607 O O . VAL A 1 198 ? 19.222 2.818 -35.522 1.00 54.75 198 VAL A O 1
ATOM 1610 N N . GLN A 1 199 ? 20.268 3.454 -37.406 1.00 54.03 199 GLN A N 1
ATOM 1611 C CA . GLN A 1 199 ? 21.186 4.399 -36.761 1.00 54.03 199 GLN A CA 1
ATOM 1612 C C . GLN A 1 199 ? 20.430 5.538 -36.068 1.00 54.03 199 GLN A C 1
ATOM 1614 O O . GLN A 1 199 ? 20.736 5.855 -34.919 1.00 54.03 199 GLN A O 1
ATOM 1619 N N . ASN A 1 200 ? 19.401 6.096 -36.712 1.00 56.19 200 ASN A N 1
ATOM 1620 C CA . ASN A 1 200 ? 18.582 7.167 -36.145 1.00 56.19 200 ASN A CA 1
ATOM 1621 C C . ASN A 1 200 ? 17.778 6.688 -34.920 1.00 56.19 200 ASN A C 1
ATOM 1623 O O . ASN A 1 200 ? 17.798 7.332 -33.874 1.00 56.19 200 ASN A O 1
ATOM 1627 N N . GLU A 1 201 ? 17.147 5.512 -34.991 1.00 56.31 201 GLU A N 1
ATOM 1628 C CA . GLU A 1 201 ? 16.445 4.915 -33.843 1.00 56.31 201 GLU A CA 1
ATOM 1629 C C . GLU A 1 201 ? 17.401 4.559 -32.692 1.00 56.31 201 GLU A C 1
ATOM 1631 O O . GLU A 1 201 ? 17.081 4.787 -31.523 1.00 56.31 201 GLU A O 1
ATOM 1636 N N . THR A 1 202 ? 18.610 4.069 -32.991 1.00 58.34 202 THR A N 1
ATOM 1637 C CA . THR A 1 202 ? 19.631 3.825 -31.959 1.00 58.34 202 THR A CA 1
ATOM 1638 C C . THR A 1 202 ? 20.177 5.115 -31.343 1.00 58.34 202 THR A C 1
ATOM 1640 O O . THR A 1 202 ? 20.438 5.130 -30.139 1.00 58.34 202 THR A O 1
ATOM 1643 N N . SER A 1 203 ? 20.300 6.204 -32.115 1.00 61.34 203 SER A N 1
ATOM 1644 C CA . SER A 1 203 ? 20.719 7.524 -31.610 1.00 61.34 203 SER A CA 1
ATOM 1645 C C . SER A 1 203 ? 19.682 8.079 -30.642 1.00 61.34 203 SER A C 1
ATOM 1647 O O . SER A 1 203 ? 20.002 8.339 -29.485 1.00 61.34 203 SER A O 1
ATOM 1649 N N . LYS A 1 204 ? 18.407 8.113 -31.056 1.00 66.94 204 LYS A N 1
ATOM 1650 C CA . LYS A 1 204 ? 17.287 8.567 -30.216 1.00 66.94 204 LYS A CA 1
ATOM 1651 C C . LYS A 1 204 ? 17.155 7.765 -28.922 1.00 66.94 204 LYS A C 1
ATOM 1653 O O . LYS A 1 204 ? 16.838 8.317 -27.873 1.00 66.94 204 LYS A O 1
ATOM 1658 N N . HIS A 1 205 ? 17.371 6.451 -28.979 1.00 68.62 205 HIS A N 1
ATOM 1659 C CA . HIS A 1 205 ? 17.354 5.601 -27.790 1.00 68.62 205 HIS A CA 1
ATOM 1660 C C . HIS A 1 205 ? 18.516 5.917 -26.837 1.00 68.62 205 HIS A C 1
ATOM 1662 O O . HIS A 1 205 ? 18.319 6.002 -25.625 1.00 68.62 205 HIS A O 1
ATOM 1668 N N . THR A 1 206 ? 19.718 6.118 -27.379 1.00 72.12 206 THR A N 1
ATOM 1669 C CA . THR A 1 206 ? 20.906 6.478 -26.592 1.00 72.12 206 THR A CA 1
ATOM 1670 C C . THR A 1 206 ? 20.728 7.845 -25.932 1.00 72.12 206 THR A C 1
ATOM 1672 O O . THR A 1 206 ? 20.955 7.970 -24.734 1.00 72.12 206 THR A O 1
ATOM 1675 N N . GLU A 1 207 ? 20.214 8.833 -26.668 1.00 75.56 207 GLU A N 1
ATOM 1676 C CA . GLU A 1 207 ? 19.886 10.170 -26.153 1.00 75.56 207 GLU A CA 1
ATOM 1677 C C . GLU A 1 207 ? 18.900 10.114 -24.976 1.00 75.56 207 GLU A C 1
ATOM 1679 O O . GLU A 1 207 ? 19.128 10.748 -23.944 1.00 75.56 207 GLU A O 1
ATOM 1684 N N . LYS A 1 208 ? 17.834 9.307 -25.079 1.00 76.31 208 LYS A N 1
ATOM 1685 C CA . LYS A 1 208 ? 16.870 9.102 -23.983 1.00 76.31 208 LYS A CA 1
ATOM 1686 C C . LYS A 1 208 ? 17.520 8.489 -22.743 1.00 76.31 208 LYS A C 1
ATOM 1688 O O . LYS A 1 208 ? 17.273 8.958 -21.635 1.00 76.31 208 LYS A O 1
ATOM 1693 N N . LEU A 1 209 ? 18.357 7.464 -22.914 1.00 74.50 209 LEU A N 1
ATOM 1694 C CA . LEU A 1 209 ? 19.091 6.848 -21.803 1.00 74.50 209 LEU A CA 1
ATOM 1695 C C . LEU A 1 209 ? 20.054 7.842 -21.138 1.00 74.50 209 LEU A C 1
ATOM 1697 O O . LEU A 1 209 ? 20.145 7.879 -19.910 1.00 74.50 209 LEU A O 1
ATOM 1701 N N . THR A 1 210 ? 20.738 8.678 -21.925 1.00 76.06 210 THR A N 1
ATOM 1702 C CA . THR A 1 210 ? 21.599 9.748 -21.406 1.00 76.06 210 THR A CA 1
ATOM 1703 C C . THR A 1 210 ? 20.798 10.769 -20.599 1.00 76.06 210 THR A C 1
ATOM 1705 O O . THR A 1 210 ? 21.230 11.137 -19.508 1.00 76.06 210 THR A O 1
ATOM 1708 N N . ALA A 1 211 ? 19.617 11.172 -21.074 1.00 73.88 211 ALA A N 1
ATOM 1709 C CA . ALA A 1 211 ? 18.742 12.097 -20.356 1.00 73.88 211 ALA A CA 1
ATOM 1710 C C . ALA A 1 211 ? 18.253 11.520 -19.013 1.00 73.88 211 ALA A C 1
ATOM 1712 O O . ALA A 1 211 ? 18.318 12.202 -17.991 1.00 73.88 211 ALA A O 1
ATOM 1713 N N . ILE A 1 212 ? 17.840 10.244 -18.984 1.00 74.69 212 ILE A N 1
ATOM 1714 C CA . ILE A 1 212 ? 17.473 9.540 -17.741 1.00 74.69 212 ILE A CA 1
ATOM 1715 C C . ILE A 1 212 ? 18.654 9.517 -16.771 1.00 74.69 212 ILE A C 1
ATOM 1717 O O . ILE A 1 212 ? 18.498 9.847 -15.597 1.00 74.69 212 ILE A O 1
ATOM 1721 N N . ARG A 1 213 ? 19.848 9.159 -17.259 1.00 76.94 213 ARG A N 1
ATOM 1722 C CA . ARG A 1 213 ? 21.063 9.128 -16.440 1.00 76.94 213 ARG A CA 1
ATOM 1723 C C . ARG A 1 213 ? 21.357 10.498 -15.833 1.00 76.94 213 ARG A C 1
ATOM 1725 O O . ARG A 1 213 ? 21.584 10.576 -14.632 1.00 76.94 213 ARG A O 1
ATOM 1732 N N . GLN A 1 214 ? 21.314 11.564 -16.631 1.00 76.69 214 GLN A N 1
ATOM 1733 C CA . GLN A 1 214 ? 21.532 12.934 -16.155 1.00 76.69 214 GLN A CA 1
ATOM 1734 C C . GLN A 1 214 ? 20.504 13.341 -15.093 1.00 76.69 214 GLN A C 1
ATOM 1736 O O . GLN A 1 214 ? 20.891 13.886 -14.060 1.00 76.69 214 GLN A O 1
ATOM 1741 N N . ALA A 1 215 ? 19.222 13.021 -15.300 1.00 76.00 215 ALA A N 1
ATOM 1742 C CA . ALA A 1 215 ? 18.171 13.281 -14.320 1.00 76.00 215 ALA A CA 1
ATOM 1743 C C . ALA A 1 215 ? 18.434 12.540 -12.997 1.00 76.00 215 ALA A C 1
ATOM 1745 O O . ALA A 1 215 ? 18.431 13.158 -11.936 1.00 76.00 215 ALA A O 1
ATOM 1746 N N . ILE A 1 216 ? 18.747 11.240 -13.049 1.00 74.38 216 ILE A N 1
ATOM 1747 C CA . ILE A 1 216 ? 19.068 10.433 -11.861 1.00 74.38 216 ILE A CA 1
ATOM 1748 C C . ILE A 1 216 ? 20.295 10.986 -11.134 1.00 74.38 216 ILE A C 1
ATOM 1750 O O . ILE A 1 216 ? 20.254 11.153 -9.918 1.00 74.38 216 ILE A O 1
ATOM 1754 N N . THR A 1 217 ? 21.369 11.309 -11.859 1.00 74.44 217 THR A N 1
ATOM 1755 C CA . THR A 1 217 ? 22.585 11.884 -11.265 1.00 74.44 217 THR A CA 1
ATOM 1756 C C . THR A 1 217 ? 22.299 13.229 -10.593 1.00 74.44 217 THR A C 1
ATOM 1758 O O . THR A 1 217 ? 22.762 13.459 -9.476 1.00 74.44 217 THR A O 1
ATOM 1761 N N . GLY A 1 218 ? 21.483 14.090 -11.211 1.00 70.50 218 GLY A N 1
ATOM 1762 C CA . GLY A 1 218 ? 21.036 15.344 -10.600 1.00 70.50 218 GLY A CA 1
ATOM 1763 C C . GLY A 1 218 ? 20.241 15.121 -9.308 1.00 70.50 218 GLY A C 1
ATOM 1764 O O . GLY A 1 218 ? 20.489 15.783 -8.302 1.00 70.50 218 GLY A O 1
ATOM 1765 N N . LEU A 1 219 ? 19.336 14.137 -9.291 1.00 71.81 219 LEU A N 1
ATOM 1766 C CA . LEU A 1 219 ? 18.556 13.783 -8.099 1.00 71.81 219 LEU A CA 1
ATOM 1767 C C . LEU A 1 219 ? 19.422 13.253 -6.952 1.00 71.81 219 LEU A C 1
ATOM 1769 O O . LEU A 1 219 ? 19.171 13.591 -5.796 1.00 71.81 219 LEU A O 1
ATOM 1773 N N . GLN A 1 220 ? 20.453 12.462 -7.259 1.00 67.19 220 GLN A N 1
ATOM 1774 C CA . GLN A 1 220 ? 21.409 11.976 -6.260 1.00 67.19 220 GLN A CA 1
ATOM 1775 C C . GLN A 1 220 ? 22.225 13.119 -5.645 1.00 67.19 220 GLN A C 1
ATOM 1777 O O . GLN A 1 220 ? 22.449 13.122 -4.438 1.00 67.19 220 GLN A O 1
ATOM 1782 N N . ALA A 1 221 ? 22.632 14.110 -6.445 1.00 64.81 221 ALA A N 1
ATOM 1783 C CA . ALA A 1 221 ? 23.396 15.259 -5.956 1.00 64.81 221 ALA A CA 1
ATOM 1784 C C . ALA A 1 221 ? 22.599 16.134 -4.968 1.00 64.81 221 ALA A C 1
ATOM 1786 O O . ALA A 1 221 ? 23.176 16.721 -4.055 1.00 64.81 221 ALA A O 1
ATOM 1787 N N . HIS A 1 222 ? 21.272 16.198 -5.121 1.00 59.59 222 HIS A N 1
ATOM 1788 C CA . HIS A 1 222 ? 20.381 16.994 -4.270 1.00 59.59 222 HIS A CA 1
ATOM 1789 C C . HIS A 1 222 ? 19.789 16.234 -3.071 1.00 59.59 222 HIS A C 1
ATOM 1791 O O . HIS A 1 222 ? 19.067 16.836 -2.276 1.00 59.59 222 HIS A O 1
ATOM 1797 N N . ASN A 1 223 ? 20.089 14.940 -2.908 1.00 58.88 223 ASN A N 1
ATOM 1798 C CA . ASN A 1 223 ? 19.601 14.126 -1.794 1.00 58.88 223 ASN A CA 1
ATOM 1799 C C . ASN A 1 223 ? 20.771 13.430 -1.066 1.00 58.88 223 ASN A C 1
ATOM 1801 O O . ASN A 1 223 ? 21.013 12.245 -1.288 1.00 58.88 223 ASN A O 1
ATOM 1805 N N . PRO A 1 224 ? 21.517 14.149 -0.203 1.00 47.62 224 PRO A N 1
ATOM 1806 C CA . PRO A 1 224 ? 22.748 13.654 0.420 1.00 47.62 224 PRO A CA 1
ATOM 1807 C C . PRO A 1 224 ? 22.527 12.614 1.534 1.00 47.62 224 PRO A C 1
ATOM 1809 O O . PRO A 1 224 ? 23.459 12.321 2.280 1.00 47.62 224 PRO A O 1
ATOM 1812 N N . ALA A 1 225 ? 21.320 12.052 1.681 1.00 44.66 225 ALA A N 1
ATOM 1813 C CA . ALA A 1 225 ? 21.099 10.937 2.596 1.00 44.66 225 ALA A CA 1
ATOM 1814 C C . ALA A 1 225 ? 22.008 9.754 2.203 1.00 44.66 225 ALA A C 1
ATOM 1816 O O . ALA A 1 225 ? 22.139 9.440 1.022 1.00 44.66 225 ALA A O 1
ATOM 1817 N N . GLU A 1 226 ? 22.621 9.105 3.197 1.00 43.94 226 GLU A N 1
ATOM 1818 C CA . GLU A 1 226 ? 23.719 8.113 3.142 1.00 43.94 226 GLU A CA 1
ATOM 1819 C C . GLU A 1 226 ? 23.503 6.844 2.270 1.00 43.94 226 GLU A C 1
ATOM 1821 O O . GLU A 1 226 ? 24.232 5.866 2.396 1.00 43.94 226 GLU A O 1
ATOM 1826 N N . SER A 1 227 ? 22.521 6.806 1.367 1.00 45.53 227 SER A N 1
ATOM 1827 C CA . SER A 1 227 ? 22.218 5.668 0.481 1.00 45.53 227 SER A CA 1
ATOM 1828 C C . SER A 1 227 ? 22.528 5.923 -1.001 1.00 45.53 227 SER A C 1
ATOM 1830 O O . SER A 1 227 ? 22.040 5.210 -1.873 1.00 45.53 227 SER A O 1
ATOM 1832 N N . SER A 1 228 ? 23.411 6.879 -1.299 1.00 44.91 228 SER A N 1
ATOM 1833 C CA . SER A 1 228 ? 24.037 7.062 -2.620 1.00 44.91 228 SER A CA 1
ATOM 1834 C C . SER A 1 228 ? 25.043 5.955 -2.986 1.00 44.91 228 SER A C 1
ATOM 1836 O O . SER A 1 228 ? 25.646 5.995 -4.060 1.00 44.91 228 SER A O 1
ATOM 1838 N N . ALA A 1 229 ? 25.196 4.933 -2.135 1.00 47.88 229 ALA A N 1
ATOM 1839 C CA . ALA A 1 229 ? 25.896 3.707 -2.483 1.00 47.88 229 ALA A CA 1
ATOM 1840 C C . ALA A 1 229 ? 25.149 2.970 -3.605 1.00 47.88 229 ALA A C 1
ATOM 1842 O O . ALA A 1 229 ? 23.944 2.724 -3.535 1.00 47.88 229 ALA A O 1
ATOM 1843 N N . LEU A 1 230 ? 25.894 2.612 -4.645 1.00 54.97 230 LEU A N 1
ATOM 1844 C CA . LEU A 1 230 ? 25.417 1.868 -5.801 1.00 54.97 230 LEU A CA 1
ATOM 1845 C C . LEU A 1 230 ? 24.830 0.524 -5.328 1.00 54.97 230 LEU A C 1
ATOM 1847 O O . LEU A 1 230 ? 25.571 -0.390 -4.968 1.00 54.97 230 LEU A O 1
ATOM 1851 N N . LEU A 1 231 ? 23.498 0.405 -5.298 1.00 62.81 231 LEU A N 1
ATOM 1852 C CA . LEU A 1 231 ? 22.827 -0.834 -4.909 1.00 62.81 231 LEU A CA 1
ATOM 1853 C C . LEU A 1 231 ? 22.534 -1.647 -6.169 1.00 62.81 231 LEU A C 1
ATOM 1855 O O . LEU A 1 231 ? 21.642 -1.321 -6.954 1.00 62.81 231 LEU A O 1
ATOM 1859 N N . ILE A 1 232 ? 23.324 -2.698 -6.370 1.00 61.00 232 ILE A N 1
ATOM 1860 C CA . ILE A 1 232 ? 23.036 -3.757 -7.336 1.00 61.00 232 ILE A CA 1
ATOM 1861 C C . ILE A 1 232 ? 22.364 -4.875 -6.546 1.00 61.00 232 ILE A C 1
ATOM 1863 O O . ILE A 1 232 ? 23.061 -5.569 -5.802 1.00 61.00 232 ILE A O 1
ATOM 1867 N N . PRO A 1 233 ? 21.040 -5.079 -6.669 1.00 58.12 233 PRO A N 1
ATOM 1868 C CA . PRO A 1 233 ? 20.426 -6.301 -6.182 1.00 58.12 233 PRO A CA 1
ATOM 1869 C C . PRO A 1 233 ? 21.079 -7.468 -6.926 1.00 58.12 233 PRO A C 1
ATOM 1871 O O . PRO A 1 233 ? 20.917 -7.621 -8.141 1.00 58.12 233 PRO A O 1
ATOM 1874 N N . SER A 1 234 ? 21.896 -8.235 -6.217 1.00 54.09 234 SER A N 1
ATOM 1875 C CA . SER A 1 234 ? 22.573 -9.409 -6.746 1.00 54.09 234 SER A CA 1
ATOM 1876 C C . SER A 1 234 ? 21.946 -10.640 -6.094 1.00 54.09 234 SER A C 1
ATOM 1878 O O . SER A 1 234 ? 21.566 -10.550 -4.933 1.00 54.09 234 SER A O 1
ATOM 1880 N N . PRO A 1 235 ? 21.867 -11.809 -6.755 1.00 51.66 235 PRO A N 1
ATOM 1881 C CA . PRO A 1 235 ? 21.361 -13.043 -6.142 1.00 51.66 235 PRO A CA 1
ATOM 1882 C C . PRO A 1 235 ? 22.172 -13.552 -4.934 1.00 51.66 235 PRO A C 1
ATOM 1884 O O . PRO A 1 235 ? 22.030 -14.714 -4.553 1.00 51.66 235 PRO A O 1
ATOM 1887 N N . ASP A 1 236 ? 23.037 -12.724 -4.342 1.00 50.91 236 ASP A N 1
ATOM 1888 C CA . ASP A 1 236 ? 23.459 -12.902 -2.969 1.00 50.91 236 ASP A CA 1
ATOM 1889 C C . ASP A 1 236 ? 22.235 -13.009 -2.044 1.00 50.91 236 ASP A C 1
ATOM 1891 O O . ASP A 1 236 ? 21.134 -12.525 -2.309 1.00 50.91 236 ASP A O 1
ATOM 1895 N N . HIS A 1 237 ? 22.408 -13.703 -0.930 1.00 53.72 237 HIS A N 1
ATOM 1896 C CA . HIS A 1 237 ? 21.318 -14.052 -0.025 1.00 53.72 237 HIS A CA 1
ATOM 1897 C C . HIS A 1 237 ? 20.646 -12.837 0.666 1.00 53.72 237 HIS A C 1
ATOM 1899 O O . HIS A 1 237 ? 19.830 -13.042 1.561 1.00 53.72 237 HIS A O 1
ATOM 1905 N N . ARG A 1 238 ? 20.957 -11.580 0.295 1.00 58.44 238 ARG A N 1
ATOM 1906 C CA . ARG A 1 238 ? 20.447 -10.357 0.938 1.00 58.44 238 ARG A CA 1
ATOM 1907 C C . ARG A 1 238 ? 19.548 -9.485 0.049 1.00 58.44 238 ARG A C 1
ATOM 1909 O O . ARG A 1 238 ? 18.620 -8.895 0.610 1.00 58.44 238 ARG A O 1
ATOM 1916 N N . HIS A 1 239 ? 19.755 -9.428 -1.274 1.00 66.12 239 HIS A N 1
ATOM 1917 C CA . HIS A 1 239 ? 19.003 -8.530 -2.177 1.00 66.12 239 HIS A CA 1
ATOM 1918 C C . HIS A 1 239 ? 18.522 -9.217 -3.469 1.00 66.12 239 HIS A C 1
ATOM 1920 O O . HIS A 1 239 ? 19.250 -9.315 -4.445 1.00 66.12 239 HIS A O 1
ATOM 1926 N N . TYR A 1 240 ? 17.259 -9.633 -3.538 1.00 66.81 240 TYR A N 1
ATOM 1927 C CA . TYR A 1 240 ? 16.730 -10.360 -4.693 1.00 66.81 240 TYR A CA 1
ATOM 1928 C C . TYR A 1 240 ? 16.118 -9.447 -5.772 1.00 66.81 240 TYR A C 1
ATOM 1930 O O . TYR A 1 240 ? 15.448 -8.454 -5.478 1.00 66.81 240 TYR A O 1
ATOM 1938 N N . PHE A 1 241 ? 16.309 -9.840 -7.035 1.00 70.31 241 PHE A N 1
ATOM 1939 C CA . PHE A 1 241 ? 15.688 -9.234 -8.209 1.00 70.31 241 PHE A CA 1
ATOM 1940 C C . PHE A 1 241 ? 15.388 -10.288 -9.292 1.00 70.31 241 PHE A C 1
ATOM 1942 O O . PHE A 1 241 ? 16.260 -11.086 -9.638 1.00 70.31 241 PHE A O 1
ATOM 1949 N N . ASP A 1 242 ? 14.180 -10.257 -9.863 1.00 70.12 242 ASP A N 1
ATOM 1950 C CA . ASP A 1 242 ? 13.760 -11.098 -10.991 1.00 70.12 242 ASP A CA 1
ATOM 1951 C C . ASP A 1 242 ? 12.888 -10.322 -11.993 1.00 70.12 242 ASP A C 1
ATOM 1953 O O . ASP A 1 242 ? 11.850 -9.757 -11.650 1.00 70.12 242 ASP A O 1
ATOM 1957 N N . THR A 1 243 ? 13.296 -10.328 -13.266 1.00 69.44 243 THR A N 1
ATOM 1958 C CA . THR A 1 243 ? 12.534 -9.723 -14.378 1.00 69.44 243 THR A CA 1
ATOM 1959 C C . THR A 1 243 ? 11.290 -10.524 -14.771 1.00 69.44 243 THR A C 1
ATOM 1961 O O . THR A 1 243 ? 10.420 -10.001 -15.469 1.00 69.44 243 THR A O 1
ATOM 1964 N N . ALA A 1 244 ? 11.200 -11.780 -14.335 1.00 76.25 244 ALA A N 1
ATOM 1965 C CA . ALA A 1 244 ? 10.110 -12.710 -14.594 1.00 76.25 244 ALA A CA 1
ATOM 1966 C C . ALA A 1 244 ? 9.380 -13.101 -13.296 1.00 76.25 244 ALA A C 1
ATOM 1968 O O . ALA A 1 244 ? 8.899 -14.224 -13.163 1.00 76.25 244 ALA A O 1
ATOM 1969 N N . MET A 1 245 ? 9.285 -12.175 -12.337 1.00 83.38 245 MET A N 1
ATOM 1970 C CA . MET A 1 245 ? 8.632 -12.410 -11.051 1.00 83.38 245 MET A CA 1
ATOM 1971 C C . MET A 1 245 ? 7.164 -12.850 -11.221 1.00 83.38 245 MET A C 1
ATOM 1973 O O . MET A 1 245 ? 6.341 -12.121 -11.783 1.00 83.38 245 MET A O 1
ATOM 1977 N N . LEU A 1 246 ? 6.828 -14.025 -10.676 1.00 88.44 246 LEU A N 1
ATOM 1978 C CA . LEU A 1 246 ? 5.485 -14.607 -10.689 1.00 88.44 246 LEU A CA 1
ATOM 1979 C C . LEU A 1 246 ? 4.927 -14.692 -9.268 1.00 88.44 246 LEU A C 1
ATOM 1981 O O . LEU A 1 246 ? 5.446 -15.443 -8.438 1.00 88.44 246 LEU A O 1
ATOM 1985 N N . MET A 1 247 ? 3.834 -13.988 -8.984 1.00 87.94 247 MET A N 1
ATOM 1986 C CA . MET A 1 247 ? 3.126 -14.162 -7.716 1.00 87.94 247 MET A CA 1
ATOM 1987 C C . MET A 1 247 ? 2.277 -15.445 -7.719 1.00 87.94 247 MET A C 1
ATOM 1989 O O . MET A 1 247 ? 1.745 -15.835 -8.758 1.00 87.94 247 MET A O 1
ATOM 1993 N N . PRO A 1 248 ? 2.133 -16.133 -6.572 1.00 90.62 248 PRO A N 1
ATOM 1994 C CA . PRO A 1 248 ? 2.981 -16.045 -5.378 1.00 90.62 248 PRO A CA 1
ATOM 1995 C C . PRO A 1 248 ? 4.271 -16.886 -5.485 1.00 90.62 248 PRO A C 1
ATOM 1997 O O . PRO A 1 248 ? 5.086 -16.886 -4.565 1.00 90.62 248 PRO A O 1
ATOM 2000 N N . LYS A 1 249 ? 4.465 -17.641 -6.578 1.00 89.12 249 LYS A N 1
ATOM 2001 C CA . LYS A 1 249 ? 5.513 -18.671 -6.713 1.00 89.12 249 LYS A CA 1
ATOM 2002 C C . LYS A 1 249 ? 6.935 -18.150 -6.471 1.00 89.12 249 LYS A C 1
ATOM 2004 O O . LYS A 1 249 ? 7.689 -18.794 -5.740 1.00 89.12 249 LYS A O 1
ATOM 2009 N N . SER A 1 250 ? 7.309 -17.018 -7.067 1.00 88.69 250 SER A N 1
ATOM 2010 C CA . SER A 1 250 ? 8.645 -16.428 -6.911 1.00 88.69 250 SER A CA 1
ATOM 2011 C C . SER A 1 250 ? 8.901 -16.041 -5.455 1.00 88.69 250 SER A C 1
ATOM 2013 O O . SER A 1 250 ? 9.936 -16.403 -4.903 1.00 88.69 250 SER A O 1
ATOM 2015 N N . TYR A 1 251 ? 7.932 -15.413 -4.789 1.00 90.00 251 TYR A N 1
ATOM 2016 C CA . TYR A 1 251 ? 8.078 -14.998 -3.392 1.00 90.00 251 TYR A CA 1
ATOM 2017 C C . TYR A 1 251 ? 8.091 -16.181 -2.420 1.00 90.00 251 TYR A C 1
ATOM 2019 O O . TYR A 1 251 ? 8.910 -16.214 -1.506 1.00 90.00 251 TYR A O 1
ATOM 2027 N N . LEU A 1 252 ? 7.293 -17.223 -2.670 1.00 89.44 252 LEU A N 1
ATOM 2028 C CA . LEU A 1 252 ? 7.369 -18.483 -1.916 1.00 89.44 252 LEU A CA 1
ATOM 2029 C C . LEU A 1 252 ? 8.737 -19.171 -2.039 1.00 89.44 252 LEU A C 1
ATOM 2031 O O . LEU A 1 252 ? 9.176 -19.859 -1.118 1.00 89.44 252 LEU A O 1
ATOM 2035 N N . LYS A 1 253 ? 9.415 -19.029 -3.182 1.00 87.06 253 LYS A N 1
ATOM 2036 C CA . LYS A 1 253 ? 10.781 -19.536 -3.358 1.00 87.06 253 LYS A CA 1
ATOM 2037 C C . LYS A 1 253 ? 11.782 -18.690 -2.567 1.00 87.06 253 LYS A C 1
ATOM 2039 O O . LYS A 1 253 ? 12.652 -19.257 -1.911 1.00 87.06 253 LYS A O 1
ATOM 2044 N N . GLN A 1 254 ? 11.630 -17.367 -2.590 1.00 82.38 254 GLN A N 1
ATOM 2045 C CA . GLN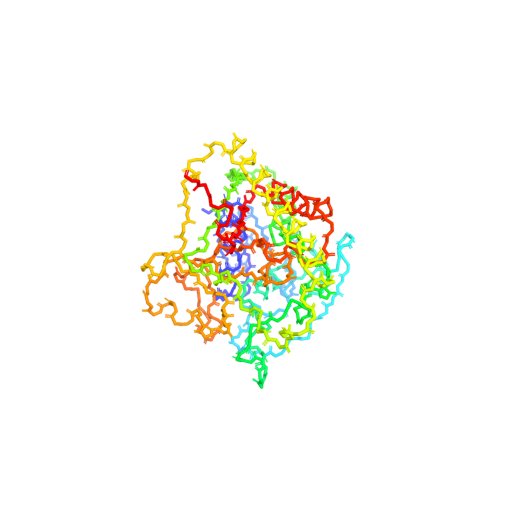 A 1 254 ? 12.514 -16.433 -1.885 1.00 82.38 254 GLN A CA 1
ATOM 2046 C C . GLN A 1 254 ? 12.424 -16.556 -0.358 1.00 82.38 254 GLN A C 1
ATOM 2048 O O . GLN A 1 254 ? 13.440 -16.502 0.333 1.00 82.38 254 GLN A O 1
ATOM 2053 N N . THR A 1 255 ? 11.227 -16.783 0.192 1.00 82.75 255 THR A N 1
ATOM 2054 C CA . THR A 1 255 ? 11.069 -16.982 1.642 1.00 82.75 255 THR A CA 1
ATOM 2055 C C . THR A 1 255 ? 11.794 -18.228 2.144 1.00 82.75 255 THR A C 1
ATOM 2057 O O . THR A 1 255 ? 12.233 -18.251 3.292 1.00 82.75 255 THR A O 1
ATOM 2060 N N . LYS A 1 256 ? 11.982 -19.244 1.289 1.00 80.62 256 LYS A N 1
ATOM 2061 C CA . LYS A 1 256 ? 12.777 -20.442 1.602 1.00 80.62 256 LYS A CA 1
ATOM 2062 C C . LYS A 1 256 ? 14.285 -20.200 1.517 1.00 80.62 256 LYS A C 1
ATOM 2064 O O . LYS A 1 256 ? 15.032 -20.873 2.218 1.00 80.62 256 LYS A O 1
ATOM 2069 N N . SER A 1 257 ? 14.740 -19.264 0.681 1.00 70.94 257 SER A N 1
ATOM 2070 C CA . SER A 1 257 ? 16.166 -18.955 0.499 1.00 70.94 257 SER A CA 1
ATOM 2071 C C . SER A 1 257 ? 16.729 -17.954 1.518 1.00 70.94 257 SER A C 1
ATOM 2073 O O . SER A 1 257 ? 17.883 -17.556 1.380 1.00 70.94 257 SER A O 1
ATOM 2075 N N . ASN A 1 258 ? 15.944 -17.560 2.535 1.00 63.22 258 ASN A N 1
ATOM 2076 C CA . ASN A 1 258 ? 16.286 -16.552 3.552 1.00 63.22 258 ASN A CA 1
ATOM 2077 C C . ASN A 1 258 ? 16.668 -15.170 2.983 1.00 63.22 258 ASN A C 1
ATOM 2079 O O . ASN A 1 258 ? 17.332 -14.388 3.662 1.00 63.22 258 ASN A O 1
ATOM 2083 N N . SER A 1 259 ? 16.222 -14.847 1.766 1.00 65.56 259 SER A N 1
ATOM 2084 C CA . SER A 1 259 ? 16.427 -13.523 1.174 1.00 65.56 259 SER A CA 1
ATOM 2085 C C . SER A 1 259 ? 15.592 -12.481 1.922 1.00 65.56 259 SER A C 1
ATOM 2087 O O . SER A 1 259 ? 14.382 -12.641 2.079 1.00 65.56 259 SER A O 1
ATOM 2089 N N . GLY A 1 260 ? 16.257 -11.437 2.425 1.00 82.81 260 GLY A N 1
ATOM 2090 C CA . GLY A 1 260 ? 15.631 -10.416 3.269 1.00 82.81 260 GLY A CA 1
ATOM 2091 C C . GLY A 1 260 ? 14.916 -9.312 2.493 1.00 82.81 260 GLY A C 1
ATOM 2092 O O . GLY A 1 260 ? 13.859 -8.878 2.933 1.00 82.81 260 GLY A O 1
ATOM 2093 N N . ASN A 1 261 ? 15.457 -8.878 1.348 1.00 88.12 261 ASN A N 1
ATOM 2094 C CA . ASN A 1 261 ? 14.941 -7.741 0.577 1.00 88.12 261 ASN A CA 1
ATOM 2095 C C . ASN A 1 261 ? 14.684 -8.126 -0.890 1.00 88.12 261 ASN A C 1
ATOM 2097 O O . ASN A 1 261 ? 15.524 -8.787 -1.500 1.00 88.12 261 ASN A O 1
ATOM 2101 N N . ASP A 1 262 ? 13.565 -7.682 -1.462 1.00 89.88 262 ASP A N 1
ATOM 2102 C CA . ASP A 1 262 ? 13.154 -7.881 -2.858 1.00 89.88 262 ASP A CA 1
ATOM 2103 C C . ASP A 1 262 ? 12.904 -6.537 -3.556 1.00 89.88 262 ASP A C 1
ATOM 2105 O O . ASP A 1 262 ? 12.286 -5.636 -2.988 1.00 89.88 262 ASP A O 1
ATOM 2109 N N . TYR A 1 263 ? 13.352 -6.437 -4.808 1.00 90.31 263 TYR A N 1
ATOM 2110 C CA . TYR A 1 263 ? 13.157 -5.276 -5.687 1.00 90.31 263 TYR A CA 1
ATOM 2111 C C . TYR A 1 263 ? 12.458 -5.664 -7.002 1.00 90.31 263 TYR A C 1
ATOM 2113 O O . TYR A 1 263 ? 12.594 -4.988 -8.021 1.00 90.31 263 TYR A O 1
ATOM 2121 N N . SER A 1 264 ? 11.745 -6.794 -7.013 1.00 89.31 264 SER A N 1
ATOM 2122 C CA . SER A 1 264 ? 11.157 -7.377 -8.227 1.00 89.31 264 SER A CA 1
ATOM 2123 C C . SER A 1 264 ? 9.723 -6.907 -8.483 1.00 89.31 264 SER A C 1
ATOM 2125 O O . SER A 1 264 ? 9.182 -7.136 -9.566 1.00 89.31 264 SER A O 1
ATOM 2127 N N . MET A 1 265 ? 9.086 -6.242 -7.512 1.00 92.50 265 MET A N 1
ATOM 2128 C CA . MET A 1 265 ? 7.704 -5.780 -7.642 1.00 92.50 265 MET A CA 1
ATOM 2129 C C . MET A 1 265 ? 7.600 -4.458 -8.411 1.00 92.50 265 MET A C 1
ATOM 2131 O O . MET A 1 265 ? 7.535 -3.380 -7.825 1.00 92.50 265 MET A O 1
ATOM 2135 N N . TYR A 1 266 ? 7.525 -4.570 -9.736 1.00 91.88 266 TYR A N 1
ATOM 2136 C CA . TYR A 1 266 ? 7.204 -3.489 -10.674 1.00 91.88 266 TYR A CA 1
ATOM 2137 C C . TYR A 1 266 ? 6.434 -4.034 -11.881 1.00 91.88 266 TYR A C 1
ATOM 2139 O O . TYR A 1 266 ? 6.270 -5.252 -12.031 1.00 91.88 266 TYR A O 1
ATOM 2147 N N . TYR A 1 267 ? 5.960 -3.137 -12.746 1.00 89.94 267 TYR A N 1
ATOM 2148 C CA . TYR A 1 267 ? 5.492 -3.490 -14.084 1.00 89.94 267 TYR A CA 1
ATOM 2149 C C . TYR A 1 267 ? 6.575 -3.191 -15.118 1.00 89.94 267 TYR A C 1
ATOM 2151 O O . TYR A 1 267 ? 7.143 -2.103 -15.159 1.00 89.94 267 TYR A O 1
ATOM 2159 N N . LYS A 1 268 ? 6.848 -4.163 -15.991 1.00 85.12 268 LYS A N 1
ATOM 2160 C CA . LYS A 1 268 ? 7.945 -4.077 -16.964 1.00 85.12 268 LYS A CA 1
ATOM 2161 C C . LYS A 1 268 ? 7.774 -2.946 -17.984 1.00 85.12 268 LYS A C 1
ATOM 2163 O O . LYS A 1 268 ? 8.760 -2.333 -18.374 1.00 85.12 268 LYS A O 1
ATOM 2168 N N . ASN A 1 269 ? 6.536 -2.692 -18.404 1.00 85.38 269 ASN A N 1
ATOM 2169 C CA . ASN A 1 269 ? 6.215 -1.777 -19.503 1.00 85.38 269 ASN A CA 1
ATOM 2170 C C . ASN A 1 269 ? 5.316 -0.606 -19.069 1.00 85.38 269 ASN A C 1
ATOM 2172 O O . ASN A 1 269 ? 4.834 0.130 -19.921 1.00 85.38 269 ASN A O 1
ATOM 2176 N N . GLN A 1 270 ? 5.059 -0.451 -17.768 1.00 90.25 270 GLN A N 1
ATOM 2177 C CA . GLN A 1 270 ? 4.151 0.563 -17.238 1.00 90.25 270 GLN A CA 1
ATOM 2178 C C . GLN A 1 270 ? 4.778 1.199 -15.992 1.00 90.25 270 GLN A C 1
ATOM 2180 O O . GLN A 1 270 ? 4.943 0.512 -14.985 1.00 90.25 270 GLN A O 1
ATOM 2185 N N . PRO A 1 271 ? 5.129 2.491 -16.025 1.00 92.94 271 PRO A N 1
ATOM 2186 C CA . PRO A 1 271 ? 5.512 3.216 -14.820 1.00 92.94 271 PRO A CA 1
ATOM 2187 C C . PRO A 1 271 ? 4.355 3.254 -13.811 1.00 92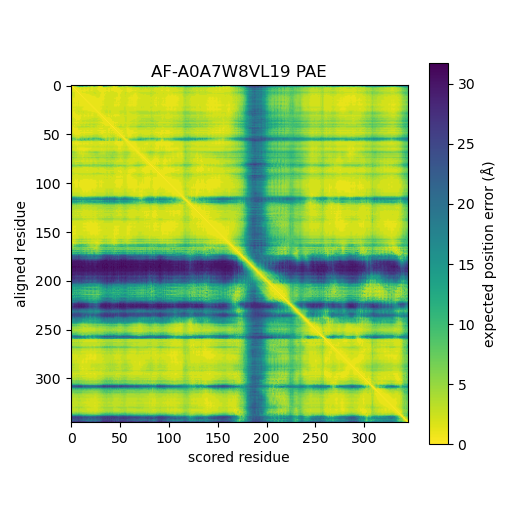.94 271 PRO A C 1
ATOM 2189 O O . PRO A 1 271 ? 3.191 3.385 -14.203 1.00 92.94 271 PRO A O 1
ATOM 2192 N N . GLY A 1 272 ? 4.673 3.121 -12.525 1.00 94.81 272 GLY A N 1
ATOM 2193 C CA . GLY A 1 272 ? 3.710 3.176 -11.430 1.00 94.81 272 GLY A CA 1
ATOM 2194 C C . GLY A 1 272 ? 3.993 2.209 -10.275 1.00 94.81 272 GLY A C 1
ATOM 2195 O O . GLY A 1 272 ? 4.831 1.310 -10.342 1.00 94.81 272 GLY A O 1
ATOM 2196 N N . PHE A 1 273 ? 3.237 2.372 -9.194 1.00 96.38 273 PHE A N 1
ATOM 2197 C CA . PHE A 1 273 ? 3.368 1.629 -7.948 1.00 96.38 273 PHE A CA 1
ATOM 2198 C C . PHE A 1 273 ? 2.522 0.355 -7.994 1.00 96.38 273 PHE A C 1
ATOM 2200 O O . PHE A 1 273 ? 1.342 0.358 -7.659 1.00 96.38 273 PHE A O 1
ATOM 2207 N N . ARG A 1 274 ? 3.125 -0.780 -8.369 1.00 95.75 274 ARG A N 1
ATOM 2208 C CA . ARG A 1 274 ? 2.414 -2.072 -8.482 1.00 95.75 274 ARG A CA 1
ATOM 2209 C C . ARG A 1 274 ? 1.709 -2.518 -7.190 1.00 95.75 274 ARG A C 1
ATOM 2211 O O . ARG A 1 274 ? 0.651 -3.139 -7.264 1.00 95.75 274 ARG A O 1
ATOM 2218 N N . ALA A 1 275 ? 2.244 -2.177 -6.018 1.00 95.94 275 ALA A N 1
ATOM 2219 C CA . ALA A 1 275 ? 1.602 -2.421 -4.718 1.00 95.94 275 ALA A CA 1
ATOM 2220 C C . ALA A 1 275 ? 0.768 -1.240 -4.189 1.00 95.94 275 ALA A C 1
ATOM 2222 O O . ALA A 1 275 ? 0.282 -1.313 -3.064 1.00 95.94 275 ALA A O 1
ATOM 2223 N N . GLY A 1 276 ? 0.639 -0.145 -4.942 1.00 97.62 276 GLY A N 1
ATOM 2224 C CA . GLY A 1 276 ? -0.055 1.072 -4.511 1.00 97.62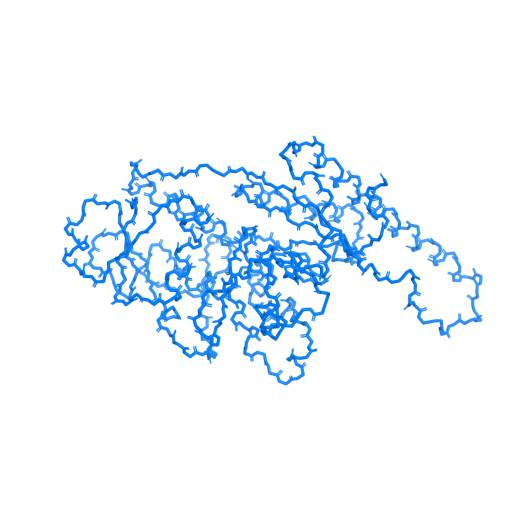 276 GLY A CA 1
ATOM 2225 C C . GLY A 1 276 ? 0.673 1.865 -3.425 1.00 97.62 276 GLY A C 1
ATOM 2226 O O . GLY A 1 276 ? 0.091 2.764 -2.826 1.00 97.62 276 GLY A O 1
ATOM 2227 N N . THR A 1 277 ? 1.931 1.529 -3.140 1.00 98.50 277 THR A N 1
ATOM 2228 C CA . THR A 1 277 ? 2.758 2.147 -2.098 1.00 98.50 277 THR A CA 1
ATOM 2229 C C . THR A 1 277 ? 4.170 2.386 -2.615 1.00 98.50 277 THR A C 1
ATOM 2231 O O . THR A 1 277 ? 4.673 1.622 -3.439 1.00 98.50 277 THR A O 1
ATOM 2234 N N . CYS A 1 278 ? 4.816 3.420 -2.087 1.00 97.12 278 CYS A N 1
ATOM 2235 C CA . CYS A 1 278 ? 6.253 3.668 -2.216 1.00 97.12 278 CYS A CA 1
ATOM 2236 C C . CYS A 1 278 ? 7.029 3.290 -0.937 1.00 97.12 278 CYS A C 1
ATOM 2238 O O . CYS A 1 278 ? 8.253 3.179 -0.950 1.00 97.12 278 CYS A O 1
ATOM 2240 N N . SER A 1 279 ? 6.333 3.060 0.181 1.00 96.44 279 SER A N 1
ATOM 2241 C CA . SER A 1 279 ? 6.941 2.599 1.432 1.00 96.44 279 SER A CA 1
ATOM 2242 C C . SER A 1 279 ? 7.281 1.099 1.373 1.00 96.44 279 SER A C 1
ATOM 2244 O O . SER A 1 279 ? 6.412 0.311 0.983 1.00 96.44 279 SER A O 1
ATOM 2246 N N . PRO A 1 280 ? 8.492 0.675 1.797 1.00 96.69 280 PRO A N 1
ATOM 2247 C CA . PRO A 1 280 ? 8.844 -0.740 1.920 1.00 96.69 280 PRO A CA 1
ATOM 2248 C C . PRO A 1 280 ? 7.937 -1.485 2.896 1.00 96.69 280 PRO A C 1
ATOM 2250 O O . PRO A 1 280 ? 7.550 -0.935 3.929 1.00 96.69 280 PRO A O 1
ATOM 2253 N N . PHE A 1 281 ? 7.638 -2.747 2.600 1.00 97.06 281 PHE A N 1
ATOM 2254 C CA . PHE A 1 281 ? 6.715 -3.551 3.399 1.00 97.06 281 PHE A CA 1
ATOM 2255 C C . PHE A 1 281 ? 7.116 -5.020 3.431 1.00 97.06 281 PHE A C 1
ATOM 2257 O O . PHE A 1 281 ? 7.658 -5.555 2.472 1.00 97.06 281 PHE A O 1
ATOM 2264 N N . ALA A 1 282 ? 6.812 -5.712 4.527 1.00 95.88 282 ALA A N 1
ATOM 2265 C CA . ALA A 1 282 ? 6.951 -7.164 4.558 1.00 95.88 282 ALA A CA 1
ATOM 2266 C C . ALA A 1 282 ? 5.857 -7.810 3.700 1.00 95.88 282 ALA A C 1
ATOM 2268 O O . ALA A 1 282 ? 4.679 -7.498 3.883 1.00 95.88 282 ALA A O 1
ATOM 2269 N N . TRP A 1 283 ? 6.208 -8.731 2.807 1.00 95.62 283 TRP A N 1
ATOM 2270 C CA . TRP A 1 283 ? 5.226 -9.453 2.004 1.00 95.62 283 TRP A CA 1
ATOM 2271 C C . TRP A 1 283 ? 4.308 -10.315 2.883 1.00 95.62 283 TRP A C 1
ATOM 2273 O O . TRP A 1 283 ? 4.765 -10.981 3.821 1.00 95.62 283 TRP A O 1
ATOM 2283 N N . TYR A 1 284 ? 3.014 -10.311 2.566 1.00 96.50 284 TYR A N 1
ATOM 2284 C CA . TYR A 1 284 ? 1.996 -11.135 3.208 1.00 96.50 284 TYR A CA 1
ATOM 2285 C C . TYR A 1 284 ? 1.661 -12.337 2.329 1.00 96.50 284 TYR A C 1
ATOM 2287 O O . TYR A 1 284 ? 1.131 -12.180 1.231 1.00 96.50 284 TYR A O 1
ATOM 2295 N N . ASP A 1 285 ? 1.940 -13.536 2.827 1.00 95.00 285 ASP A N 1
ATOM 2296 C CA . ASP A 1 285 ? 1.556 -14.764 2.148 1.00 95.00 285 ASP A CA 1
ATOM 2297 C C . ASP A 1 285 ? 0.076 -15.056 2.426 1.00 95.0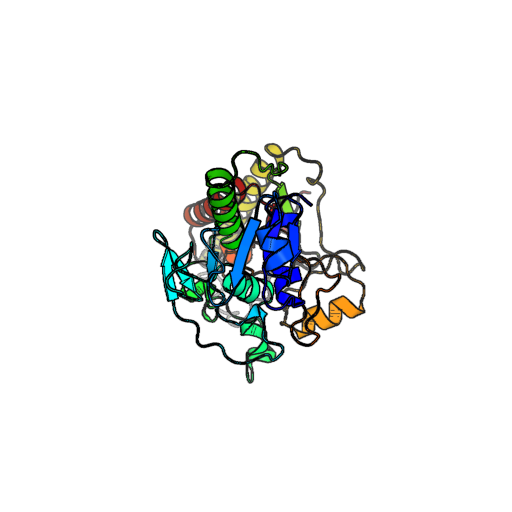0 285 ASP A C 1
ATOM 2299 O O . ASP A 1 285 ? -0.287 -15.458 3.534 1.00 95.00 285 ASP A O 1
ATOM 2303 N N . LEU A 1 286 ? -0.780 -14.850 1.419 1.00 94.38 286 LEU A N 1
ATOM 2304 C CA . LEU A 1 286 ? -2.217 -15.114 1.529 1.00 94.38 286 LEU A CA 1
ATOM 2305 C C . LEU A 1 286 ? -2.549 -16.597 1.730 1.00 94.38 286 LEU A C 1
ATOM 2307 O O . LEU A 1 286 ? -3.574 -16.890 2.337 1.00 94.38 286 LEU A O 1
ATOM 2311 N N . GLN A 1 287 ? -1.719 -17.530 1.246 1.00 93.00 287 GLN A N 1
ATOM 2312 C CA . GLN A 1 287 ? -1.984 -18.967 1.406 1.00 93.00 287 GLN A CA 1
ATOM 2313 C C . GLN A 1 287 ? -1.756 -19.418 2.847 1.00 93.00 287 GLN A C 1
ATOM 2315 O O . GLN A 1 287 ? -2.486 -20.270 3.349 1.00 93.00 287 GLN A O 1
ATOM 2320 N N . LEU A 1 288 ? -0.756 -18.836 3.510 1.00 93.38 288 LEU A N 1
ATOM 2321 C CA . LEU A 1 288 ? -0.453 -19.096 4.919 1.00 93.38 288 LEU A CA 1
ATOM 2322 C C . LEU A 1 288 ? -1.130 -18.105 5.876 1.00 93.38 288 LEU A C 1
ATOM 2324 O O . LEU A 1 288 ? -0.954 -18.229 7.087 1.00 93.38 288 LEU A O 1
ATOM 2328 N N . ASP A 1 289 ? -1.854 -17.119 5.338 1.00 95.19 289 ASP A N 1
ATOM 2329 C CA . ASP A 1 289 ? -2.466 -15.998 6.057 1.00 95.19 289 ASP A CA 1
ATOM 2330 C C . ASP A 1 289 ? -1.488 -15.346 7.055 1.00 95.19 289 ASP A C 1
ATOM 2332 O O . ASP A 1 289 ? -1.777 -15.151 8.240 1.00 95.19 289 ASP A O 1
ATOM 2336 N N . LYS A 1 290 ? -0.263 -15.074 6.580 1.00 95.00 290 LYS A N 1
ATOM 2337 C CA . LYS A 1 290 ? 0.859 -14.707 7.449 1.00 95.00 290 LYS A CA 1
ATOM 2338 C C . LYS A 1 290 ? 1.811 -13.696 6.816 1.00 95.00 290 LYS A C 1
ATOM 2340 O O . LYS A 1 290 ? 2.280 -13.852 5.692 1.00 95.00 290 LYS A O 1
ATOM 2345 N N . LYS A 1 291 ? 2.214 -12.709 7.623 1.00 95.12 291 LYS A N 1
ATOM 2346 C CA . LYS A 1 291 ? 3.333 -11.806 7.317 1.00 95.12 291 LYS A CA 1
ATOM 2347 C C . LYS A 1 291 ? 4.659 -12.574 7.281 1.00 95.12 291 LYS A C 1
ATOM 2349 O O . LYS A 1 291 ? 5.009 -13.261 8.245 1.00 95.12 291 LYS A O 1
ATOM 2354 N N . THR A 1 292 ? 5.414 -12.418 6.202 1.00 93.50 292 THR A N 1
ATOM 2355 C CA . THR A 1 292 ? 6.725 -13.054 6.016 1.00 93.50 292 THR A CA 1
ATOM 2356 C C . THR A 1 292 ? 7.870 -12.138 6.471 1.00 93.50 292 THR A C 1
ATOM 2358 O O . THR A 1 292 ? 7.641 -11.038 6.976 1.00 93.50 292 THR A O 1
ATOM 2361 N N . ARG A 1 293 ? 9.118 -12.608 6.345 1.00 91.06 293 ARG A N 1
ATOM 2362 C CA . ARG A 1 293 ? 10.329 -11.797 6.580 1.00 91.06 293 ARG A CA 1
ATOM 2363 C C . ARG A 1 293 ? 10.866 -11.134 5.308 1.00 91.06 293 ARG A C 1
ATOM 2365 O O . ARG A 1 293 ? 11.812 -10.367 5.406 1.00 91.06 293 ARG A O 1
ATOM 2372 N N . LEU A 1 294 ? 10.282 -11.445 4.151 1.00 92.00 294 LEU A N 1
ATOM 2373 C CA . LEU A 1 294 ? 10.677 -10.874 2.871 1.00 92.00 294 LEU A CA 1
ATOM 2374 C C . LEU A 1 294 ? 10.185 -9.426 2.801 1.00 92.00 294 LEU A C 1
ATOM 2376 O O . LEU A 1 294 ? 8.977 -9.192 2.817 1.00 92.00 294 LEU A O 1
ATOM 2380 N N . ILE A 1 295 ? 11.104 -8.469 2.749 1.00 93.69 295 ILE A N 1
ATOM 2381 C CA . ILE A 1 295 ? 10.812 -7.042 2.632 1.00 93.69 295 ILE A CA 1
ATOM 2382 C C . ILE A 1 295 ? 10.791 -6.659 1.156 1.00 93.69 295 ILE A C 1
ATOM 2384 O O . ILE A 1 295 ? 11.790 -6.781 0.459 1.00 93.69 295 ILE A O 1
ATOM 2388 N N . VAL A 1 296 ? 9.650 -6.183 0.678 1.00 94.75 296 VAL A N 1
ATOM 2389 C CA . VAL A 1 296 ? 9.465 -5.684 -0.680 1.00 94.75 296 VAL A CA 1
ATOM 2390 C C . VAL A 1 296 ? 9.764 -4.191 -0.703 1.00 94.75 296 VAL A C 1
ATOM 2392 O O . VAL A 1 296 ? 9.182 -3.414 0.058 1.00 94.75 296 VAL A O 1
ATOM 2395 N N . HIS A 1 297 ? 10.647 -3.793 -1.611 1.00 94.62 297 HIS A N 1
ATOM 2396 C CA . HIS A 1 297 ? 10.924 -2.410 -1.967 1.00 94.62 297 HIS A CA 1
ATOM 2397 C C . HIS A 1 297 ? 10.219 -2.104 -3.297 1.00 94.62 297 HIS A C 1
ATOM 2399 O O . HIS A 1 297 ? 10.693 -2.537 -4.350 1.00 94.62 297 HIS A O 1
ATOM 2405 N N . PRO A 1 298 ? 9.064 -1.416 -3.272 1.00 94.38 298 PRO A N 1
ATOM 2406 C CA . PRO A 1 298 ? 8.240 -1.225 -4.462 1.00 94.38 298 PRO A CA 1
ATOM 2407 C C . PRO A 1 298 ? 8.950 -0.324 -5.479 1.00 94.38 298 PRO A C 1
ATOM 2409 O O . PRO A 1 298 ? 9.125 0.872 -5.251 1.00 94.38 298 PRO A O 1
ATOM 2412 N N . VAL A 1 299 ? 9.352 -0.902 -6.611 1.00 93.88 299 VAL A N 1
ATOM 2413 C CA . VAL A 1 299 ? 10.019 -0.176 -7.695 1.00 93.88 299 VAL A CA 1
ATOM 2414 C C . VAL A 1 299 ? 8.971 0.594 -8.494 1.00 93.88 299 VAL A C 1
ATOM 2416 O O . VAL A 1 299 ? 8.058 0.001 -9.066 1.00 93.88 299 VAL A O 1
ATOM 2419 N N . ALA A 1 300 ? 9.103 1.923 -8.518 1.00 93.31 300 ALA A N 1
ATOM 2420 C CA . ALA A 1 300 ? 8.128 2.816 -9.139 1.00 93.31 300 ALA A CA 1
ATOM 2421 C C . ALA A 1 300 ? 8.221 2.790 -10.668 1.00 93.31 300 ALA A C 1
ATOM 2423 O O . ALA A 1 300 ? 7.215 2.883 -11.364 1.00 93.31 300 ALA A O 1
ATOM 2424 N N . THR A 1 301 ? 9.432 2.690 -11.217 1.00 91.06 301 THR A N 1
ATOM 2425 C CA . THR A 1 301 ? 9.625 2.608 -12.666 1.00 91.06 301 THR A CA 1
ATOM 2426 C C . THR A 1 301 ? 10.999 2.052 -13.033 1.00 91.06 301 THR A C 1
ATOM 2428 O O . THR A 1 301 ? 11.892 1.925 -12.188 1.00 91.06 301 THR A O 1
ATOM 2431 N N . THR A 1 302 ? 11.155 1.731 -14.316 1.00 88.00 302 THR A N 1
ATOM 2432 C CA . THR A 1 302 ? 12.416 1.316 -14.932 1.00 88.00 302 THR A CA 1
ATOM 2433 C C . THR A 1 302 ? 12.721 2.169 -16.155 1.00 88.00 302 THR A C 1
ATOM 2435 O O . THR A 1 302 ? 11.819 2.769 -16.742 1.00 88.00 302 THR A O 1
ATOM 2438 N N . ASP A 1 303 ? 13.979 2.189 -16.584 1.00 82.69 303 ASP A N 1
ATOM 2439 C CA . ASP A 1 303 ? 14.361 2.748 -17.886 1.00 82.69 303 ASP A CA 1
ATOM 2440 C C . ASP A 1 303 ? 13.547 2.134 -19.040 1.00 82.69 303 ASP A C 1
ATOM 2442 O O . ASP A 1 303 ? 13.005 2.862 -19.868 1.00 82.69 303 ASP A O 1
ATOM 2446 N N . MET A 1 304 ? 13.360 0.813 -19.056 1.00 82.50 304 MET A N 1
ATOM 2447 C CA . MET A 1 304 ? 12.572 0.125 -20.087 1.00 82.50 304 MET A CA 1
ATOM 2448 C C . MET A 1 304 ? 11.097 0.544 -20.103 1.00 82.50 304 MET A C 1
ATOM 2450 O O . MET A 1 304 ? 10.535 0.745 -21.180 1.00 82.50 304 MET A O 1
ATOM 2454 N N . ALA A 1 305 ? 10.473 0.698 -18.931 1.00 85.00 305 ALA A N 1
ATOM 2455 C CA . ALA A 1 305 ? 9.080 1.134 -18.817 1.00 85.00 305 ALA A CA 1
ATOM 2456 C C . ALA A 1 305 ? 8.891 2.578 -19.310 1.00 85.00 305 ALA A C 1
ATOM 2458 O O . ALA A 1 305 ? 7.863 2.917 -19.892 1.00 85.00 305 ALA A O 1
ATOM 2459 N N . LEU A 1 306 ? 9.903 3.420 -19.104 1.00 83.88 306 LEU A N 1
ATOM 2460 C CA . LEU A 1 306 ? 9.922 4.813 -19.534 1.00 83.88 306 LEU A CA 1
ATOM 2461 C C . LEU A 1 306 ? 10.150 4.966 -21.051 1.00 83.88 306 LEU A C 1
ATOM 2463 O O . LEU A 1 306 ? 9.539 5.824 -21.687 1.00 83.88 306 LEU A O 1
ATOM 2467 N N . LEU A 1 307 ? 10.992 4.120 -21.653 1.00 79.69 307 LEU A N 1
ATOM 2468 C CA . LEU A 1 307 ? 11.408 4.213 -23.061 1.00 79.69 307 LEU A CA 1
ATOM 2469 C C . LEU A 1 307 ? 10.309 3.906 -24.094 1.00 79.69 307 LEU A C 1
ATOM 2471 O O . LEU A 1 307 ? 10.500 4.186 -25.282 1.00 79.69 307 LEU A O 1
ATOM 2475 N N . HIS A 1 308 ? 9.175 3.338 -23.679 1.00 69.31 308 HIS A N 1
ATOM 2476 C CA . HIS A 1 308 ? 8.142 2.797 -24.563 1.00 69.31 308 HIS A CA 1
ATOM 2477 C C . HIS A 1 308 ? 7.449 3.871 -25.434 1.00 69.31 308 HIS A C 1
ATOM 2479 O O . HIS A 1 308 ? 6.438 4.448 -25.045 1.00 69.31 308 HIS A O 1
ATOM 2485 N N . ASN A 1 309 ? 7.979 4.124 -26.639 1.00 57.91 309 ASN A N 1
ATOM 2486 C CA . ASN A 1 309 ? 7.432 5.017 -27.681 1.00 57.91 309 ASN A CA 1
ATOM 2487 C C . ASN A 1 309 ? 7.162 6.483 -27.264 1.00 57.91 309 ASN A C 1
ATOM 2489 O O . ASN A 1 309 ? 6.404 7.180 -27.934 1.00 57.91 309 ASN A O 1
ATOM 2493 N N . LYS A 1 310 ? 7.800 6.985 -26.199 1.00 69.25 310 LYS A N 1
ATOM 2494 C CA . LYS A 1 310 ? 7.656 8.378 -25.725 1.00 69.25 310 LYS A CA 1
ATOM 2495 C C . LYS A 1 310 ? 8.754 9.295 -26.266 1.00 69.25 310 LYS A C 1
ATOM 2497 O O . LYS A 1 310 ? 9.838 8.819 -26.605 1.00 69.25 310 LYS A O 1
ATOM 2502 N N . SER A 1 311 ? 8.507 10.603 -26.351 1.00 78.06 311 SER A N 1
ATOM 2503 C CA . SER A 1 311 ? 9.586 11.586 -26.532 1.00 78.06 311 SER A CA 1
ATOM 2504 C C . SER A 1 311 ? 10.436 11.667 -25.254 1.00 78.06 311 SER A C 1
ATOM 2506 O O . SER A 1 311 ? 9.994 11.250 -24.182 1.00 78.06 311 SER A O 1
ATOM 2508 N N . THR A 1 312 ? 11.661 12.191 -25.352 1.00 77.75 312 THR A N 1
ATOM 2509 C CA . THR A 1 312 ? 12.525 12.405 -24.176 1.00 77.75 312 THR A CA 1
ATOM 2510 C C . THR A 1 312 ? 11.857 13.322 -23.148 1.00 77.75 312 THR A C 1
ATOM 2512 O O . THR A 1 312 ? 11.927 13.060 -21.953 1.00 77.75 312 THR A O 1
ATOM 2515 N N . GLU A 1 313 ? 11.154 14.356 -23.608 1.00 79.38 313 GLU A N 1
ATOM 2516 C CA . GLU A 1 313 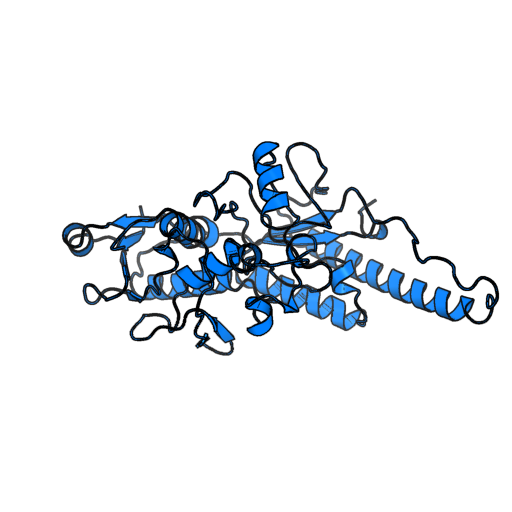? 10.435 15.303 -22.753 1.00 79.38 313 GLU A CA 1
ATOM 2517 C C . GLU A 1 313 ? 9.305 14.629 -21.965 1.00 79.38 313 GLU A C 1
ATOM 2519 O O . GLU A 1 313 ? 9.278 14.712 -20.740 1.00 79.38 313 GLU A O 1
ATOM 2524 N N . THR A 1 314 ? 8.420 13.885 -22.641 1.00 83.94 314 THR A N 1
ATOM 2525 C CA . THR A 1 314 ? 7.309 13.173 -21.984 1.00 83.94 314 THR A CA 1
ATOM 2526 C C . THR A 1 314 ? 7.815 12.157 -20.962 1.00 83.94 314 THR A C 1
ATOM 2528 O O . THR A 1 314 ? 7.195 11.944 -19.923 1.00 83.94 314 THR A O 1
ATOM 2531 N N . LEU A 1 315 ? 8.952 11.525 -21.250 1.00 85.25 315 LEU A N 1
ATOM 2532 C CA . LEU A 1 315 ? 9.590 10.575 -20.352 1.00 85.25 315 LEU A CA 1
ATOM 2533 C C . LEU A 1 315 ? 10.077 11.250 -19.064 1.00 85.25 315 LEU A C 1
ATOM 2535 O O . LEU A 1 315 ? 9.797 10.759 -17.970 1.00 85.25 315 LEU A O 1
ATOM 2539 N N . LEU A 1 316 ? 10.803 12.365 -19.194 1.00 82.31 316 LEU A N 1
ATOM 2540 C CA . LEU A 1 316 ? 11.312 13.124 -18.050 1.00 82.31 316 LEU A CA 1
ATOM 2541 C C . LEU A 1 316 ? 10.178 13.735 -17.224 1.00 82.31 316 LEU A C 1
ATOM 2543 O O . LEU A 1 316 ? 10.260 13.724 -15.998 1.00 82.31 316 LEU A O 1
ATOM 2547 N N . LEU A 1 317 ? 9.113 14.209 -17.878 1.00 86.06 317 LEU A N 1
ATOM 2548 C CA . LEU A 1 317 ? 7.913 14.694 -17.201 1.00 86.06 317 LEU A CA 1
ATOM 2549 C C . LEU A 1 317 ? 7.303 13.596 -16.325 1.00 86.06 317 LEU A C 1
ATOM 2551 O O . LEU A 1 317 ? 7.153 13.800 -15.126 1.00 86.06 317 LEU A O 1
ATOM 2555 N N . GLN A 1 318 ? 7.065 12.406 -16.884 1.00 88.81 318 GLN A N 1
ATOM 2556 C CA . GLN A 1 318 ? 6.488 11.295 -16.123 1.00 88.81 318 GLN A CA 1
ATOM 2557 C C . GLN A 1 318 ? 7.394 10.851 -14.962 1.00 88.81 318 GLN A C 1
ATOM 2559 O O . GLN A 1 318 ? 6.914 10.522 -13.879 1.00 88.81 318 GLN A O 1
ATOM 2564 N N . LEU A 1 319 ? 8.717 10.840 -15.163 1.00 88.12 319 LEU A N 1
ATOM 2565 C CA . LEU A 1 319 ? 9.664 10.541 -14.087 1.00 88.12 319 LEU A CA 1
ATOM 2566 C C . LEU A 1 319 ? 9.568 11.570 -12.949 1.00 88.12 319 LEU A C 1
ATOM 2568 O O . LEU A 1 319 ? 9.549 11.181 -11.780 1.00 88.12 319 LEU A O 1
ATOM 2572 N N . ASN A 1 320 ? 9.492 12.859 -13.287 1.00 87.81 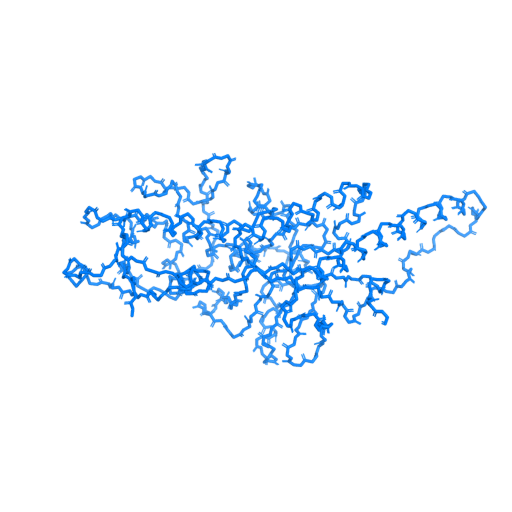320 ASN A N 1
ATOM 2573 C CA . ASN A 1 320 ? 9.353 13.938 -12.312 1.00 87.81 320 ASN A CA 1
ATOM 2574 C C . ASN A 1 320 ? 8.015 13.871 -11.571 1.00 87.81 320 ASN A C 1
ATOM 2576 O O . ASN A 1 320 ? 8.009 13.986 -10.350 1.00 87.81 320 ASN A O 1
ATOM 2580 N N . GLU A 1 321 ? 6.908 13.603 -12.265 1.00 91.19 321 GLU A N 1
ATOM 2581 C CA . GLU A 1 321 ? 5.586 13.444 -11.644 1.00 91.19 321 GLU A CA 1
ATOM 2582 C C . GLU A 1 321 ? 5.590 12.317 -10.603 1.00 91.19 321 GLU A C 1
ATOM 2584 O O . GLU A 1 321 ? 5.216 12.526 -9.448 1.00 91.19 321 GLU A O 1
ATOM 2589 N N . LEU A 1 322 ? 6.104 11.135 -10.969 1.00 92.06 322 LEU A N 1
ATOM 2590 C CA . LEU A 1 322 ? 6.229 10.011 -10.037 1.00 92.06 322 LEU A CA 1
ATOM 2591 C C . LEU A 1 322 ? 7.097 10.373 -8.825 1.00 92.06 322 LEU A C 1
ATOM 2593 O O . LEU A 1 322 ? 6.784 10.000 -7.693 1.00 92.06 322 LEU A O 1
ATOM 2597 N N . LEU A 1 323 ? 8.202 11.083 -9.052 1.00 88.75 323 LEU A N 1
ATOM 2598 C CA . LEU A 1 323 ? 9.101 11.517 -7.992 1.00 88.75 323 LEU A CA 1
ATOM 2599 C C . LEU A 1 323 ? 8.418 12.504 -7.039 1.00 88.75 323 LEU A C 1
ATOM 2601 O O . LEU A 1 323 ? 8.540 12.365 -5.819 1.00 88.75 323 LEU A O 1
ATOM 2605 N N . ASP A 1 324 ? 7.700 13.483 -7.577 1.00 88.31 324 ASP A N 1
ATOM 2606 C CA . ASP A 1 324 ? 7.021 14.512 -6.799 1.00 88.31 324 ASP A CA 1
ATOM 2607 C C . ASP A 1 324 ? 5.875 13.919 -5.973 1.00 88.31 324 ASP A C 1
ATOM 2609 O O . ASP A 1 324 ? 5.726 14.269 -4.798 1.00 88.31 324 ASP A O 1
ATOM 2613 N N . HIS A 1 325 ? 5.161 12.920 -6.503 1.00 93.38 325 HIS A N 1
ATOM 2614 C CA . HIS A 1 325 ? 4.198 12.139 -5.724 1.00 93.38 325 HIS A CA 1
ATOM 2615 C C . HIS A 1 325 ? 4.845 11.447 -4.513 1.00 93.38 325 HIS A C 1
ATOM 2617 O O . HIS A 1 325 ? 4.268 11.442 -3.424 1.00 93.38 325 HIS A O 1
ATOM 2623 N N . VAL A 1 326 ? 6.057 10.895 -4.656 1.00 93.56 326 VAL A N 1
ATOM 2624 C CA . VAL A 1 326 ? 6.769 10.254 -3.533 1.00 93.56 326 VAL A CA 1
ATOM 2625 C C . VAL A 1 326 ? 7.321 11.278 -2.540 1.00 93.56 326 VAL A C 1
ATOM 2627 O O . VAL A 1 326 ? 7.266 11.049 -1.327 1.00 93.56 326 VAL A O 1
ATOM 2630 N N . LYS A 1 327 ? 7.817 12.426 -3.015 1.00 89.19 327 LYS A N 1
ATOM 2631 C CA . LYS A 1 327 ? 8.250 13.530 -2.143 1.00 89.19 327 LYS A CA 1
ATOM 2632 C C . LYS A 1 327 ? 7.095 14.062 -1.299 1.00 89.19 327 LYS A C 1
ATOM 2634 O O . LYS A 1 327 ? 7.282 14.267 -0.102 1.00 89.19 327 LYS A O 1
ATOM 2639 N N . LEU A 1 328 ? 5.903 14.216 -1.884 1.00 91.12 328 LEU A N 1
ATOM 2640 C CA . LEU A 1 328 ? 4.702 14.685 -1.184 1.00 91.12 328 LEU A CA 1
ATOM 2641 C C . LEU A 1 328 ? 4.378 13.826 0.047 1.00 91.12 328 LEU A C 1
ATOM 2643 O O . LEU A 1 328 ? 3.950 14.344 1.079 1.00 91.12 328 LEU A O 1
ATOM 2647 N N . VAL A 1 329 ? 4.630 12.519 -0.043 1.00 93.25 329 VAL A N 1
ATOM 2648 C CA . VAL A 1 329 ? 4.392 11.568 1.051 1.00 93.25 329 VAL A CA 1
ATOM 2649 C C . VAL A 1 329 ? 5.625 11.279 1.912 1.00 93.25 329 VAL A C 1
ATOM 2651 O O . VAL A 1 329 ? 5.541 10.488 2.850 1.00 93.25 329 VAL A O 1
ATOM 2654 N N . ASN A 1 330 ? 6.760 11.939 1.649 1.00 90.50 330 ASN A N 1
ATOM 2655 C CA . ASN A 1 330 ? 8.062 11.647 2.265 1.00 90.50 330 ASN A CA 1
ATOM 2656 C C . ASN A 1 330 ? 8.404 10.145 2.217 1.00 90.50 330 ASN A C 1
ATOM 2658 O O . ASN A 1 330 ? 8.803 9.548 3.222 1.00 90.50 330 ASN A O 1
ATOM 2662 N N . GLY A 1 331 ? 8.161 9.533 1.056 1.00 91.06 331 GLY A N 1
ATOM 2663 C CA . GLY A 1 331 ? 8.332 8.105 0.817 1.00 91.06 331 GLY A CA 1
ATOM 2664 C C . GLY A 1 331 ? 9.699 7.736 0.246 1.00 91.06 331 GLY A C 1
ATOM 2665 O O . GLY A 1 331 ? 10.634 8.540 0.250 1.00 91.06 331 GLY A O 1
ATOM 2666 N N . HIS A 1 332 ? 9.812 6.499 -0.242 1.00 91.38 332 HIS A N 1
ATOM 2667 C CA . HIS A 1 332 ? 11.025 5.994 -0.879 1.00 91.38 332 HIS A CA 1
ATOM 2668 C C . HIS A 1 332 ? 10.801 5.840 -2.384 1.00 91.38 332 HIS A C 1
ATOM 2670 O O . HIS A 1 332 ? 9.911 5.113 -2.821 1.00 91.38 332 HIS A O 1
ATOM 2676 N N . PHE A 1 333 ? 11.609 6.517 -3.192 1.00 90.94 333 PHE A N 1
ATOM 2677 C CA . PHE A 1 333 ? 11.543 6.416 -4.641 1.00 90.94 333 PHE A CA 1
ATOM 2678 C C . PHE A 1 333 ? 12.588 5.421 -5.136 1.00 90.94 333 PHE A C 1
ATOM 2680 O O . PHE A 1 333 ? 13.785 5.711 -5.128 1.00 90.94 333 PHE A O 1
ATOM 2687 N N . TYR A 1 334 ? 12.126 4.253 -5.574 1.00 90.50 334 TYR A N 1
ATOM 2688 C CA . TYR A 1 334 ? 12.968 3.208 -6.145 1.00 90.50 334 TYR A CA 1
ATOM 2689 C C . TYR A 1 334 ? 12.901 3.260 -7.672 1.00 90.50 334 TYR A C 1
ATOM 2691 O O . TYR A 1 334 ? 11.859 2.972 -8.267 1.00 90.50 334 TYR A O 1
ATOM 2699 N N . PHE A 1 335 ? 14.024 3.605 -8.298 1.00 87.31 335 PHE A N 1
ATOM 2700 C CA . PHE A 1 335 ? 14.206 3.536 -9.747 1.00 87.31 335 PHE A CA 1
ATOM 2701 C C . PHE A 1 335 ? 15.089 2.345 -10.087 1.00 87.31 335 PHE A C 1
ATOM 2703 O O . PHE A 1 335 ? 16.148 2.205 -9.485 1.00 87.31 335 PHE A O 1
ATOM 2710 N N . LEU A 1 336 ? 14.713 1.527 -11.069 1.00 84.94 336 LEU A N 1
ATOM 2711 C CA . LEU A 1 336 ? 15.546 0.409 -11.505 1.00 84.94 336 LEU A CA 1
ATOM 2712 C C . LEU A 1 336 ? 16.048 0.590 -12.940 1.00 84.94 336 LEU A C 1
ATOM 2714 O O . LEU A 1 336 ? 15.284 0.561 -13.901 1.00 84.94 336 LEU A O 1
ATOM 2718 N N . SER A 1 337 ? 17.365 0.685 -13.079 1.00 82.69 337 SER A N 1
ATOM 2719 C CA . SER A 1 337 ? 18.059 0.647 -14.360 1.00 82.69 337 SER A CA 1
ATOM 2720 C C . SER A 1 337 ? 18.258 -0.799 -14.816 1.00 82.69 337 SER A C 1
ATOM 2722 O O . SER A 1 337 ? 19.020 -1.553 -14.200 1.00 82.69 337 SER A O 1
ATOM 2724 N N . LEU A 1 338 ? 17.607 -1.194 -15.910 1.00 76.12 338 LEU A N 1
ATOM 2725 C CA . LEU A 1 338 ? 17.803 -2.489 -16.567 1.00 76.12 338 LEU A CA 1
ATOM 2726 C C . LEU A 1 338 ? 18.884 -2.418 -17.657 1.00 76.12 338 LEU A C 1
ATOM 2728 O O . LEU A 1 338 ? 19.501 -3.434 -17.974 1.00 76.12 338 LEU A O 1
ATOM 2732 N N . CYS A 1 339 ? 19.154 -1.238 -18.213 1.00 69.12 339 CYS A N 1
ATOM 2733 C CA . CYS A 1 339 ? 20.211 -0.994 -19.184 1.00 69.12 339 CYS A CA 1
ATOM 2734 C C . CYS A 1 339 ? 21.565 -0.750 -18.496 1.00 69.12 339 CYS A C 1
ATOM 2736 O O . CYS A 1 339 ? 21.661 -0.089 -17.463 1.00 69.12 339 CYS A O 1
ATOM 2738 N N . ASN A 1 340 ? 22.643 -1.249 -19.108 1.00 58.12 340 ASN A N 1
ATOM 2739 C CA . ASN A 1 340 ? 24.011 -1.062 -18.611 1.00 58.12 340 ASN A CA 1
ATOM 2740 C C . ASN A 1 340 ? 24.523 0.373 -18.705 1.00 58.12 340 ASN A C 1
ATOM 2742 O O . ASN A 1 340 ? 25.387 0.762 -17.925 1.00 58.12 340 ASN A O 1
ATOM 2746 N N . ASP A 1 341 ? 24.019 1.144 -19.666 1.00 56.62 341 ASP A N 1
ATOM 2747 C CA . ASP A 1 341 ? 24.628 2.416 -20.060 1.00 56.62 341 ASP A CA 1
ATOM 2748 C C . ASP A 1 341 ? 24.356 3.561 -19.043 1.00 56.62 341 ASP A C 1
ATOM 2750 O O . ASP A 1 341 ? 24.967 4.632 -19.120 1.00 56.62 341 ASP A O 1
ATOM 2754 N N . ILE A 1 342 ? 23.484 3.327 -18.048 1.00 54.94 342 ILE A N 1
ATOM 2755 C CA . ILE A 1 342 ? 23.144 4.273 -16.966 1.00 54.94 342 ILE A CA 1
ATOM 2756 C C . ILE A 1 342 ? 24.037 4.080 -15.721 1.00 54.94 342 ILE A C 1
ATOM 2758 O O . ILE A 1 342 ? 24.091 4.969 -14.873 1.00 54.94 342 ILE A O 1
ATOM 2762 N N . ARG A 1 343 ? 24.779 2.966 -15.598 1.00 57.44 343 ARG A N 1
ATOM 2763 C CA . ARG A 1 343 ? 25.636 2.727 -14.421 1.00 57.44 343 ARG A CA 1
ATOM 2764 C C . ARG A 1 343 ? 26.697 3.840 -14.283 1.00 57.44 343 ARG A C 1
ATOM 2766 O O . ARG A 1 343 ? 27.365 4.149 -15.276 1.00 57.44 343 ARG A O 1
ATOM 2773 N N . PRO A 1 344 ? 26.870 4.437 -13.086 1.00 55.25 344 PRO A N 1
ATOM 2774 C CA . PRO A 1 344 ? 28.027 5.276 -12.789 1.00 55.25 344 PRO A CA 1
ATOM 2775 C C . PRO A 1 344 ? 29.301 4.471 -13.070 1.00 55.25 344 PRO A C 1
ATOM 2777 O O . PRO A 1 344 ? 29.357 3.294 -12.706 1.00 55.25 344 PRO A O 1
ATOM 2780 N N . GLN A 1 345 ? 30.256 5.076 -13.783 1.00 52.41 345 GLN A N 1
ATOM 2781 C CA . GLN A 1 345 ? 31.570 4.470 -14.025 1.00 52.41 345 GLN A CA 1
ATOM 2782 C C . GLN A 1 345 ? 32.441 4.570 -12.781 1.00 52.41 345 GLN A C 1
ATOM 2784 O O . GLN A 1 345 ? 32.332 5.614 -12.096 1.00 52.41 345 GLN A O 1
#

Foldseek 3Di:
DQEEEEDLDDALLNVALCCCLVCQQQVHDYDYDNDLVCQVPDPHLYEYEECDDPDDGQYAHDPCQSVDQDQDDDPWDWDDDPNWIATAADPPHPGRHRLSNRLSCLQQVSVLVVDDDPSQQFPDAPCPDPCVVRVLFLFLQNLVVSVVVVVVSCVVPVPRDTDDFAAAEAEEEEPDFDPDDPPPPPDPDPPPVVVVVVVVVVVQLVVLLVLVLVVSVVVCVVHVPPRPPHHYQDPPLEGDEDCGDGPPVNVVVNLVSNHQEYAHADHQQAFGFSSSRQGKGFHQDSNVRHGGNYIYRGAREESRNLSPPDHSVVSVVSVVSSSVSSNVSSGYHYYYYSDPVSDDD

Solvent-accessible surface area (backbone atoms only — not comparable to full-atom values): 19405 Å² total; per-residue (Å²): 120,62,33,41,32,38,28,83,68,88,37,63,53,45,55,49,45,52,41,44,42,32,44,68,68,43,42,28,48,69,46,77,36,66,48,68,68,63,52,70,72,46,88,59,51,56,35,38,45,31,83,63,76,93,67,92,57,58,32,41,40,51,85,52,70,48,75,56,79,77,91,70,93,73,93,71,42,66,37,72,57,89,95,43,53,41,53,39,43,48,73,96,33,79,44,58,33,17,62,64,50,43,45,41,43,34,59,48,42,48,70,51,71,67,50,58,77,74,53,66,80,42,62,80,57,60,86,76,32,72,46,46,79,39,71,38,30,67,35,38,49,49,50,52,51,39,52,51,52,50,52,56,46,37,72,78,32,73,84,65,75,60,54,86,74,67,60,41,74,39,68,32,37,52,73,76,44,77,71,89,78,84,73,80,84,84,71,91,85,57,67,72,76,48,44,58,56,50,50,50,54,52,48,56,52,50,53,40,48,51,50,53,34,53,51,52,55,53,54,52,72,76,47,82,62,96,56,81,61,86,41,55,45,36,90,55,63,54,28,35,67,45,99,74,51,32,69,60,62,49,58,61,51,36,61,72,61,63,31,41,32,35,56,40,53,49,40,75,73,43,62,18,22,66,43,28,26,33,61,67,42,60,42,44,41,66,91,76,60,37,78,50,77,33,28,38,40,34,20,33,35,32,54,64,18,48,60,66,89,52,55,61,65,60,33,52,50,53,54,50,53,44,48,50,52,30,53,77,61,32,25,37,46,30,38,38,34,47,59,71,88,58,60,84,128

Sequence (345 aa):
MKLLVYVPLLTPRIKYVFSFIFNDILKTEIGFSVNIREFVQSELPKFCYAAQPIGGELFFKSTGLLLEHKIAEQEIKTTTFGDAKVPFAVQKSALPFDVFAATFYFLSRYEEYLAAGNQKSMPYPAESSLQYHLGLLELPVIDGWALILKNMLLKQFPSLSFNKKQFLFQPLYSAYPPAKNSRRNVFANAVDYLRSFVQNETSKHTEKLTAIRQAITGLQAHNPAESSALLIPSPDHRHYFDTAMLMPKSYLKQTKSNSGNDYSMYYKNQPGFRAGTCSPFAWYDLQLDKKTRLIVHPVATTDMALLHNKSTETLLLQLNELLDHVKLVNGHFYFLSLCNDIRPQ

pLDDT: mean 84.33, std 16.95, range [33.66, 98.88]

Secondary structure (DSSP, 8-state):
--EEEE-SS--HHHHHHHIIIIIIIS---EEEE--HHHHHH--S-EEEEESS--SSSEEEE--SGGG--S-------EEEETTEEEESB-SSSSSSB-HHHHHHHHHTTHHHHH--GGGGGSPPPGGGSHHHHTT-TTS-HHHHHHHHHHHHHHHH-TT--------EEEEEE-SSPPPS--------S-TTHHHHHHHHHHHHHHHHHHHHHHHHHHHHHT--STT-S-B---TTTTEE--TT--TTHHHHHHHHTT--EE---S-SSS-S-TTS-SS-EEEEETTTTEEEEEEE--EEEEHHHH-SS--HHHHHHHHHHHHHHHHHTT-EEEEEE-SGGGS--

=== Feature glossary ===
Legend for the data blocks above and below:

— What the protein is —

The amino-acid sequence is the protein's primary structure: the linear order of residues from the N-terminus to the C-terminus, written in one-letter code. Everything else here — the 3D coordinates, the secondary structure, the domain annotations — is ultimately a consequence of this string.

Functional annotations link the protein to curated databases. InterPro entries identify conserved domains and families by matching the sequence against member-database signatures (Pfam, PROSITE, CDD, …). Gene Ontology (GO) terms describe molecular function, biological process, and cellular component in a controlled vocabulary. CATH places the structure in a hierarchical fold classification (Class/Architecture/Topology/Homologous-superfamily). The organism is the source species.

— Where its atoms are —

Atomic coordinates in PDBx/mmCIF format — the same representation the Protein Data Bank distributes. Each line of the _atom_site loop places one backbone atom in Cartesian space (units: ångströms, origin: arbitrary).

The six renders are orthographic views along the three Cartesian axes in both directions. Representation (cartoon, sticks, or surface) and color scheme (sequence-rainbow or by-chain) vary across proteins so the training set covers all the common visualization conventions.

— Local backbone conformation —

Eight-state secondary structure (DSSP): H is the canonical α-helix, G the tighter 3₁₀-helix, I the wider π-helix; E/B are β-structure, T and S are turns and bends, and '-' is everything else. DSSP derives these from the pattern of main-chain N–H···O=C hydrogen bonds, not from the sequence.

Three-state secondary structure (P-SEA) collapses the eight DSSP classes into helix (a), strand (b), and coil (c). P-SEA assigns these from Cα geometry alone — distances and angles — without requiring backbone oxygens, so it works on any Cα trace.

φ (phi) and ψ (psi) are the two rotatable backbone dihedrals per residue: φ is the C(i-1)–N–Cα–C torsion, ψ is the N–Cα–C–N(i+1) torsion, both in degrees on (−180°, 180°]. α-helical residues cluster near (−60°, −45°); β-strand residues near (−120°, +130°). A Ramachandran plot is simply a scatter of (φ, ψ) for every residue.

— Global shape and packing —

The geometric summary reports three shape descriptors. Rg (radius of gyration) measures how spread out the Cα atoms are about their centre of mass; compact globular proteins have small Rg, elongated or unfolded ones large. Cα contacts (<8 Å, |i−j|>4) count long-range residue pairs in spatial proximity — high for tightly packed folds, near zero for rods or random coil. The bounding-box extents give the protein's footprint along x, y, z in Å.

SASA measures how much of the protein is reachable by solvent. It is computed by rolling a water-sized probe over the atomic surface and summing the exposed area (Å²). Per-residue SASA distinguishes core (buried, low SASA) from surface (exposed, high SASA) residues; total SASA is a whole-molecule size measure.

Plot images: a contact map (which residues are close in 3D, as an N×N binary image), a Ramachandran scatter (backbone torsion angles, revealing secondary-structure composition at a glance), and — for AlphaFold structures — a PAE heatmap (pairwise prediction confidence).

— Structural neighborhood —

A 3Di character summarizes, for each residue, the relative orientation of the Cα frame of its nearest spatial neighbor. Because it encodes fold topology rather than chemistry, 3Di alignments detect remote structural similarity that sequence alignment misses.

The Foldseek neighbor list gives the closest experimentally determined structures in the PDB, ranked by structural alignment. TM-score near 1 means near-identical fold; near 0.3 means only rough topology match. This is how one finds what a novel AlphaFold prediction most resembles in the solved-structure universe.

— Confidence and disorder —

For AlphaFold models, the B-factor field carries pLDDT — the model's own estimate of local accuracy on a 0–100 scale. Regions with pLDDT<50 should be treated as essentially unmodeled; they often correspond to intrinsically disordered segments.

Crystallographic B-factors measure how much each atom's electron density is smeared out, in Å². They rise in mobile loops and surface residues and fall in the buried interior. In AlphaFold models this column is repurposed to hold pLDDT instead.

Predicted Aligned Error (PAE) is an AlphaFold confidence matrix: entry (i, j) is the expected error in the position of residue j, in ångströms, when the prediction is superimposed on the true structure at residue i. Low PAE within a block of residues means that block is internally rigid and well-predicted; high PAE between two blocks means their relative placement is uncertain even if each block individually is confident.